Protein 4MXE (pdb70)

B-factor: mean 54.42, std 16.17, range [29.67, 119.7]

Sequence (356 aa):
LYFQSMKKERILAEYPDGRIIMVLPEDPKYALKKVDEIREMVDNDYSRTKTLLFISNDKKVVGCLIAEHIQWGYRVIEEKLPVIRSEEEKVRFERQKAWCCSTLPEPAICGISRIWVFSMMRRKKIASRMIECLRSNFIYGSYLSKEEIAFSDPTPDGKLFATQYCGTGQFLVYNFINGLYFQSMKKERILAEYPDGRIIMVLPEDPKYALKKVDEIREMVDNSRTKTLLFISNDKKVVGCLIAEHIQWGYRVIEEKLPVIRSEEEKVRFERQKAWCCSTLPEPAICGISRIWVFSMMRRKKIASRMIECLRSNFIYGSYLSKEEIAFSDPTPDGKLFATQYCGTGQFLVYNFING

Solvent-accessible surface area: 20164 Å² total; per-residue (Å²): 176,21,100,9,64,44,127,165,34,88,67,46,21,124,64,133,56,1,102,0,2,15,8,37,54,143,25,49,160,94,10,67,131,30,7,61,79,2,70,114,61,6,71,118,152,100,104,156,21,23,7,1,0,2,5,14,101,92,102,60,2,2,0,1,0,8,0,50,80,21,121,139,0,29,80,1,27,46,50,104,79,96,58,156,102,57,171,147,100,165,118,145,189,67,152,48,85,1,7,1,3,4,43,64,62,35,101,11,51,0,0,2,24,99,50,31,15,71,57,145,56,97,235,103,146,6,19,27,38,0,1,72,9,1,22,51,44,5,68,221,79,46,118,5,42,73,118,56,5,0,10,19,55,10,70,49,93,16,14,96,46,0,6,132,37,22,30,114,14,52,7,17,0,21,87,13,3,22,37,191,20,94,8,60,83,154,199,47,99,80,41,25,133,60,134,46,6,33,0,6,10,13,46,42,161,26,99,88,59,26,64,55,63,2,75,98,1,71,122,67,20,89,161,122,61,26,42,4,0,3,0,2,6,102,96,107,82,13,4,0,1,0,4,0,51,92,33,134,130,0,30,60,1,49,68,67,89,19,117,42,86,85,82,106,156,178,64,96,117,158,68,158,26,98,0,17,7,3,16,43,86,65,32,101,4,60,0,0,3,24,90,46,35,12,69,65,149,36,107,233,99,143,3,20,25,41,0,0,72,8,0,23,62,58,10,69,220,76,53,118,1,42,73,97,59,5,0,10,21,56,11,80,47,98,17,14,113,47,0,24,148,31,12,64,90,29,53,5,6,0,15,90,11,2,20,33

Foldseek 3Di:
DDFDDCPPFDFLDADPFFTKTKDFQPDDPSVVVSVVVVVVVQVVCHDPKMKIFTAGPVRHTFKIWIKDFDFWWWKKAKDWAADDDDPPDDGDRHTHIDIDTDLDIDTATMEGADIDGHPVCPPVCPSVVRVQSCQPPVDPPGRHAQANYAYEPDDVVNQVVSCVSNDNRMGTYPVDDND/DDFDDDDPFAWLDADPFFTKTKDDPPDDPVRVVRVVVVVVVLVCHQWMKIFTAGPVRDGFKIWIKHFDFWWWKKAWDWQWDWDDDPNDIDIGTHIDIDTDLDIDTATMERADIDGHPVCPPPCPRLVSVQSCQCPPDDPGGDQQQRYEYEPDDPVRLVVNCVSNPPRMHIYPVDPND

Structure (mmCIF, N/CA/C/O backbone):
data_4MXE
#
_entry.id   4MXE
#
_cell.length_a   66.333
_cell.length_b   66.333
_cell.length_c   211.201
_cell.angle_alpha   90.00
_cell.angle_beta   90.00
_cell.angle_gamma   90.00
#
_symmetry.space_group_name_H-M   'P 41 21 2'
#
loop_
_entity.id
_entity.type
_entity.pdbx_description
1 polymer 'N-acetyltransferase ESCO1'
2 non-polymer 'ACETYL COENZYME *A'
3 water water
#
loop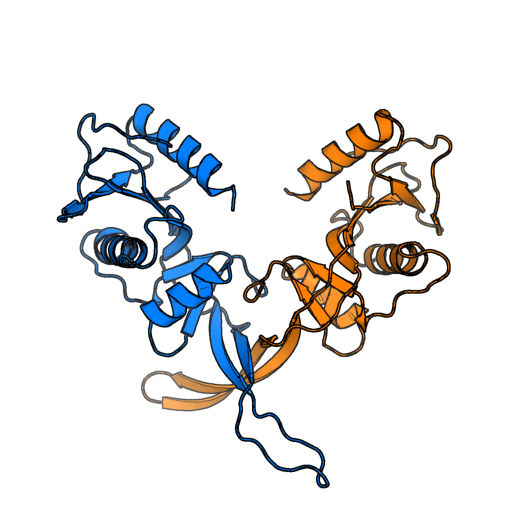_
_atom_site.group_PDB
_atom_site.id
_atom_site.type_symbol
_atom_site.label_atom_id
_atom_site.label_alt_id
_atom_site.label_comp_id
_atom_site.label_asym_id
_atom_site.label_entity_id
_atom_site.label_seq_id
_atom_site.pdbx_PDB_ins_code
_atom_site.Cartn_x
_atom_site.Cartn_y
_atom_site.Cartn_z
_atom_site.occupancy
_atom_site.B_iso_or_equiv
_atom_site.auth_seq_id
_atom_site.auth_comp_id
_atom_site.auth_asym_id
_atom_site.auth_atom_id
_atom_site.pdbx_PDB_model_num
ATOM 1 N N . LEU A 1 18 ? 27.320 46.221 16.467 1.00 92.23 648 LEU A N 1
ATOM 2 C CA . LEU A 1 18 ? 26.117 46.900 15.908 1.00 92.74 648 LEU A CA 1
ATOM 3 C C . LEU A 1 18 ? 25.360 45.962 14.951 1.00 90.76 648 LEU A C 1
ATOM 4 O O . LEU A 1 18 ? 25.129 46.298 13.784 1.00 91.35 648 LEU A O 1
ATOM 9 N N . TYR A 1 19 ? 24.971 44.793 15.479 1.00 85.31 649 TYR A N 1
ATOM 10 C CA . TYR A 1 19 ? 24.299 43.728 14.713 1.00 79.12 649 TYR A CA 1
ATOM 11 C C . TYR A 1 19 ? 22.833 43.570 15.120 1.00 75.90 649 TYR A C 1
ATOM 12 O O . TYR A 1 19 ? 22.498 43.646 16.301 1.00 74.19 649 TYR A O 1
ATOM 14 N N . PHE A 1 20 ? 21.971 43.336 14.131 1.00 76.83 650 PHE A N 1
ATOM 15 C CA . PHE A 1 20 ? 20.512 43.283 14.322 1.00 76.11 650 PHE A CA 1
ATOM 16 C C . PHE A 1 20 ? 19.981 41.900 13.943 1.00 75.45 650 PHE A C 1
ATOM 17 O O . PHE A 1 20 ? 20.713 41.105 13.374 1.00 74.87 650 PHE A O 1
ATOM 25 N N . GLN A 1 21 ? 18.711 41.627 14.249 1.00 79.38 651 GLN A N 1
ATOM 26 C CA . GLN A 1 21 ? 18.079 40.323 13.967 1.00 79.90 651 GLN A CA 1
ATOM 27 C C . GLN A 1 21 ? 16.558 40.477 13.791 1.00 84.80 651 GLN A C 1
ATOM 28 O O . GLN A 1 21 ? 15.908 41.091 14.638 1.00 85.42 651 GLN A O 1
ATOM 34 N N . SER A 1 22 ? 16.007 39.908 12.706 1.00 91.29 652 SER A N 1
ATOM 35 C CA . SER A 1 22 ? 14.565 40.004 12.374 1.00 96.06 652 SER A CA 1
ATOM 36 C C . SER A 1 22 ? 13.830 38.650 12.279 1.00 99.82 652 SER A C 1
ATOM 37 O O . SER A 1 22 ? 14.359 37.679 11.741 1.00 100.78 652 SER A O 1
ATOM 40 N N . MET A 1 23 ? 12.578 38.635 12.737 1.00 102.14 653 MET A N 1
ATOM 41 C CA . MET A 1 23 ? 11.842 37.395 13.056 1.00 103.94 653 MET A CA 1
ATOM 42 C C . MET A 1 23 ? 11.819 36.267 12.009 1.00 105.26 653 MET A C 1
ATOM 43 O O . MET A 1 23 ? 12.503 35.256 12.179 1.00 98.12 653 MET A O 1
ATOM 45 N N . LYS A 1 24 ? 11.025 36.437 10.948 1.00 110.37 654 LYS A N 1
ATOM 46 C CA . LYS A 1 24 ? 10.636 35.327 10.051 1.00 111.31 654 LYS A CA 1
ATOM 47 C C . LYS A 1 24 ? 9.904 34.222 10.844 1.00 109.69 654 LYS A C 1
ATOM 48 O O . LYS A 1 24 ? 9.977 33.059 10.493 1.00 109.19 654 LYS A O 1
ATOM 54 N N . LYS A 1 25 ? 9.162 34.619 11.881 1.00 108.49 655 LYS A N 1
ATOM 55 C CA . LYS A 1 25 ? 8.543 33.714 12.878 1.00 107.49 655 LYS A CA 1
ATOM 56 C C . LYS A 1 25 ? 9.028 34.121 14.270 1.00 99.97 655 LYS A C 1
ATOM 57 O O . LYS A 1 25 ? 8.323 34.798 15.015 1.00 94.33 655 LYS A O 1
ATOM 63 N N . GLU A 1 26 ? 10.261 33.712 14.576 1.00 93.34 656 GLU A N 1
ATOM 64 C CA . GLU A 1 26 ? 10.831 33.707 15.927 1.00 86.68 656 GLU A CA 1
ATOM 65 C C . GLU A 1 26 ? 10.179 32.660 16.837 1.00 84.52 656 GLU A C 1
ATOM 66 O O . GLU A 1 26 ? 9.195 32.017 16.467 1.00 88.04 656 GLU A O 1
ATOM 72 N N . ARG A 1 27 ? 10.790 32.455 18.000 1.00 78.03 657 ARG A N 1
ATOM 73 C CA . ARG A 1 27 ? 10.227 31.624 19.062 1.00 74.04 657 ARG A CA 1
ATOM 74 C C . ARG A 1 27 ? 10.617 32.261 20.379 1.00 67.25 657 ARG A C 1
ATOM 75 O O . ARG A 1 27 ? 11.738 32.117 20.832 1.00 65.68 657 ARG A O 1
ATOM 83 N N . ILE A 1 28 ? 9.677 32.975 20.977 1.00 64.31 658 ILE A N 1
ATOM 84 C CA . ILE A 1 28 ? 9.958 33.812 22.122 1.00 61.67 658 ILE A CA 1
ATOM 85 C C . ILE A 1 28 ? 9.933 32.885 23.351 1.00 58.13 658 ILE A C 1
ATOM 86 O O . ILE A 1 28 ? 9.028 32.072 23.487 1.00 58.98 658 ILE A O 1
ATOM 91 N N . LEU A 1 29 ? 10.938 32.974 24.220 1.00 53.69 659 LEU A N 1
ATOM 92 C CA . LEU A 1 29 ? 10.866 32.311 25.524 1.00 51.08 659 LEU A CA 1
ATOM 93 C C . LEU A 1 29 ? 10.513 33.302 26.631 1.00 49.56 659 LEU A C 1
ATOM 94 O O . LEU A 1 29 ? 10.130 32.897 27.723 1.00 49.38 659 LEU A O 1
ATOM 99 N N . ALA A 1 30 ? 10.675 34.593 26.365 1.00 48.89 660 ALA A N 1
ATOM 100 C CA . ALA A 1 30 ? 10.425 35.620 27.371 1.00 50.63 660 ALA A CA 1
ATOM 101 C C . ALA A 1 30 ? 10.337 37.021 26.745 1.00 51.78 660 ALA A C 1
ATOM 102 O O . ALA A 1 30 ? 10.973 37.294 25.710 1.00 50.19 660 ALA A O 1
ATOM 104 N N . GLU A 1 31 ? 9.545 37.882 27.398 1.00 52.05 661 GLU A N 1
ATOM 105 C CA . GLU A 1 31 ? 9.338 39.285 27.017 1.00 51.83 661 GLU A CA 1
ATOM 106 C C . GLU A 1 31 ? 9.559 40.182 28.237 1.00 49.79 661 GLU A C 1
ATOM 107 O O . GLU A 1 31 ? 9.207 39.820 29.353 1.00 48.92 661 GLU A O 1
ATOM 113 N N . TYR A 1 32 ? 10.133 41.356 28.035 1.00 50.17 662 TYR A N 1
ATOM 114 C CA . TYR A 1 32 ? 10.426 42.267 29.154 1.00 51.10 662 TYR A CA 1
ATOM 115 C C . TYR A 1 32 ? 10.271 43.726 28.698 1.00 50.84 662 TYR A C 1
ATOM 116 O O . TYR A 1 32 ? 10.118 43.979 27.496 1.00 48.84 662 TYR A O 1
ATOM 125 N N . PRO A 1 33 ? 10.311 44.687 29.656 1.00 52.46 663 PRO A N 1
ATOM 126 C CA . PRO A 1 33 ? 10.274 46.111 29.293 1.00 52.05 663 PRO A CA 1
ATOM 127 C C . PRO A 1 33 ? 11.390 46.485 28.335 1.00 52.09 663 PRO A C 1
ATOM 128 O O . PRO A 1 33 ? 11.162 47.256 27.394 1.00 53.44 663 PRO A O 1
ATOM 132 N N . ASP A 1 34 ? 12.576 45.914 28.564 1.00 51.60 664 ASP A N 1
ATOM 133 C CA . ASP A 1 34 ? 13.791 46.264 27.803 1.00 49.27 664 ASP A CA 1
ATOM 134 C C . ASP A 1 34 ? 14.113 45.347 26.596 1.00 46.98 664 ASP A C 1
ATOM 135 O O . ASP A 1 34 ? 14.988 45.683 25.776 1.00 46.24 664 ASP A O 1
ATOM 140 N N . GLY A 1 35 ? 13.419 44.217 26.469 1.00 43.75 665 GLY A N 1
ATOM 141 C CA . GLY A 1 35 ? 13.542 43.404 25.258 1.00 44.02 665 GLY A CA 1
ATOM 142 C C . GLY A 1 35 ? 12.961 42.010 25.367 1.00 43.68 665 GLY A C 1
ATOM 143 O O . GLY A 1 35 ? 12.170 41.745 26.255 1.00 42.19 665 GLY A O 1
ATOM 144 N N . ARG A 1 36 ? 13.380 41.130 24.457 1.00 46.04 666 ARG A N 1
ATOM 145 C CA . ARG A 1 36 ? 12.919 39.739 24.389 1.00 49.19 666 ARG A CA 1
ATOM 146 C C . ARG A 1 36 ? 14.103 38.794 24.402 1.00 50.17 666 ARG A C 1
ATOM 147 O O . ARG A 1 36 ? 15.196 39.161 23.985 1.00 52.21 666 ARG A O 1
ATOM 155 N N . ILE A 1 37 ? 13.871 37.567 24.854 1.00 49.85 667 ILE A N 1
ATOM 156 C CA . ILE A 1 37 ? 14.806 36.479 24.647 1.00 47.34 667 ILE A CA 1
ATOM 157 C C . ILE A 1 37 ? 14.186 35.490 23.685 1.00 46.82 667 ILE A C 1
ATOM 158 O O . ILE A 1 37 ? 13.171 34.865 23.968 1.00 44.68 667 ILE A O 1
ATOM 163 N N . ILE A 1 38 ? 14.812 35.364 22.532 1.00 50.64 668 ILE A N 1
ATOM 164 C CA . ILE A 1 38 ? 14.473 34.328 21.556 1.00 54.42 668 ILE A CA 1
ATOM 165 C C . ILE A 1 38 ? 15.535 33.237 21.620 1.00 54.81 668 ILE A C 1
ATOM 166 O O . ILE A 1 38 ? 16.682 33.503 22.029 1.00 54.72 668 ILE A O 1
ATOM 171 N N . MET A 1 39 ? 15.129 32.019 21.246 1.00 52.79 669 MET A N 1
ATOM 172 C CA . MET A 1 39 ? 16.024 30.888 21.070 1.00 51.40 669 MET A CA 1
ATOM 173 C C . MET A 1 39 ? 16.153 30.577 19.600 1.00 52.98 669 MET A C 1
ATOM 174 O O . MET A 1 39 ? 15.250 30.863 18.835 1.00 53.97 669 MET A O 1
ATOM 179 N N . VAL A 1 40 ? 17.287 29.994 19.212 1.00 53.87 670 VAL A N 1
ATOM 180 C CA . VAL A 1 40 ? 17.506 29.487 17.856 1.00 54.60 670 VAL A CA 1
ATOM 181 C C . VAL A 1 40 ? 18.092 28.076 17.925 1.00 55.14 670 VAL A C 1
ATOM 182 O O . VAL A 1 40 ? 18.953 27.793 18.759 1.00 57.83 670 VAL A O 1
ATOM 186 N N . LEU A 1 41 ? 17.626 27.199 17.049 1.00 56.25 671 LEU A N 1
ATOM 187 C CA . LEU A 1 41 ? 18.031 25.802 17.058 1.00 59.16 671 LEU A CA 1
ATOM 188 C C . LEU A 1 41 ? 18.638 25.482 15.715 1.00 61.99 671 LEU A C 1
ATOM 189 O O . LEU A 1 41 ? 18.476 26.260 14.782 1.00 60.45 671 LEU A O 1
ATOM 194 N N . PRO A 1 42 ? 19.339 24.336 15.601 1.00 66.42 672 PRO A N 1
ATOM 195 C CA . PRO A 1 42 ? 20.008 24.014 14.329 1.00 67.87 672 PRO A CA 1
ATOM 196 C C . PRO A 1 42 ? 19.038 23.835 13.162 1.00 70.38 672 PRO A C 1
ATOM 197 O O . PRO A 1 42 ? 19.367 24.184 12.033 1.00 71.73 672 PRO A O 1
ATOM 201 N N . GLU A 1 43 ? 17.839 23.336 13.461 1.00 72.76 673 GLU A N 1
ATOM 202 C CA . GLU A 1 43 ? 16.818 23.016 12.457 1.00 73.83 673 GLU A CA 1
ATOM 203 C C . GLU A 1 43 ? 16.158 24.267 11.859 1.00 72.94 673 GLU A C 1
ATOM 204 O O . GLU A 1 43 ? 15.398 24.174 10.902 1.00 76.26 673 GLU A O 1
ATOM 210 N N . ASP A 1 44 ? 16.450 25.433 12.426 1.00 71.97 674 ASP A N 1
ATOM 211 C CA . ASP A 1 44 ? 15.879 26.698 11.974 1.00 72.91 674 ASP A CA 1
ATOM 212 C C . ASP A 1 44 ? 16.387 27.121 10.582 1.00 76.57 674 ASP A C 1
ATOM 213 O O . ASP A 1 44 ? 17.383 26.576 10.091 1.00 76.10 674 ASP A O 1
ATOM 218 N N . PRO A 1 45 ? 15.681 28.077 9.929 1.00 79.28 675 PRO A N 1
ATOM 219 C CA . PRO A 1 45 ? 16.079 28.533 8.587 1.00 80.76 675 PRO A CA 1
ATOM 220 C C . PRO A 1 45 ? 17.542 28.979 8.494 1.00 82.32 675 PRO A C 1
ATOM 221 O O . PRO A 1 45 ? 18.160 29.321 9.508 1.00 83.32 675 PRO A O 1
ATOM 225 N N . LYS A 1 46 ? 18.084 28.978 7.280 1.00 84.70 676 LYS A N 1
ATOM 226 C CA . LYS A 1 46 ? 19.470 29.382 7.069 1.00 86.47 676 LYS A CA 1
ATOM 227 C C . LYS A 1 46 ? 19.701 30.812 7.531 1.00 85.23 676 LYS A C 1
ATOM 228 O O . LYS A 1 46 ? 20.794 31.150 7.994 1.00 83.70 676 LYS A O 1
ATOM 234 N N . TYR A 1 47 ? 18.674 31.648 7.398 1.00 84.82 677 TYR A N 1
ATOM 235 C CA . TYR A 1 47 ? 18.764 33.038 7.824 1.00 85.64 677 TYR A CA 1
ATOM 236 C C . TYR A 1 47 ? 19.160 33.139 9.307 1.00 83.02 677 TYR A C 1
ATOM 237 O O . TYR A 1 47 ? 19.997 33.968 9.680 1.00 83.41 677 TYR A O 1
ATOM 246 N N . ALA A 1 48 ? 18.563 32.295 10.145 1.00 79.23 678 ALA A N 1
ATOM 247 C CA . ALA A 1 48 ? 18.898 32.269 11.571 1.00 75.78 678 ALA A CA 1
ATOM 248 C C . ALA A 1 48 ? 20.318 31.735 11.809 1.00 73.26 678 ALA A C 1
ATOM 249 O O . ALA A 1 48 ? 21.066 32.278 12.631 1.00 67.89 678 ALA A O 1
ATOM 251 N N . LEU A 1 49 ? 20.697 30.689 11.077 1.00 70.77 679 LEU A N 1
ATOM 252 C CA . LEU A 1 49 ? 21.988 30.046 11.306 1.00 70.13 679 LEU A CA 1
ATOM 253 C C . LEU A 1 49 ? 23.157 30.968 10.964 1.00 71.00 679 LEU A C 1
ATOM 254 O O . LEU A 1 49 ? 24.187 30.950 11.642 1.00 71.76 679 LEU A O 1
ATOM 259 N N . LYS A 1 50 ? 22.984 31.792 9.937 1.00 73.00 680 LYS A N 1
ATOM 260 C CA . LYS A 1 50 ? 24.022 32.739 9.540 1.00 74.62 680 LYS A CA 1
ATOM 261 C C . LYS A 1 50 ? 24.186 33.853 10.568 1.00 73.53 680 LYS A C 1
ATOM 262 O O . LYS A 1 50 ? 25.301 34.339 10.796 1.00 74.25 680 LYS A O 1
ATOM 268 N N . LYS A 1 51 ? 23.080 34.250 11.194 1.00 70.47 681 LYS A N 1
ATOM 269 C CA . LYS A 1 51 ? 23.112 35.337 12.174 1.00 68.54 681 LYS A CA 1
ATOM 270 C C . LYS A 1 51 ? 23.782 34.883 13.462 1.00 62.81 681 LYS A C 1
ATOM 271 O O . LYS A 1 51 ? 24.595 35.605 14.026 1.00 60.47 681 LYS A O 1
ATOM 277 N N . VAL A 1 52 ? 23.453 33.683 13.922 1.00 60.93 682 VAL A N 1
ATOM 278 C CA . VAL A 1 52 ? 24.154 33.122 15.070 1.00 61.44 682 VAL A CA 1
ATOM 279 C C . VAL A 1 52 ? 25.644 33.096 14.752 1.00 62.08 682 VAL A C 1
ATOM 280 O O . VAL A 1 52 ? 26.457 33.513 15.566 1.00 59.17 682 VAL A O 1
ATOM 284 N N . ASP A 1 53 ? 25.991 32.636 13.556 1.00 66.66 683 ASP A N 1
ATOM 285 C CA . ASP A 1 53 ? 27.383 32.665 13.104 1.00 70.26 683 ASP A CA 1
ATOM 286 C C . ASP A 1 53 ? 28.042 34.018 13.307 1.00 69.62 683 ASP A C 1
ATOM 287 O O . ASP A 1 53 ? 29.058 34.108 13.997 1.00 74.18 683 ASP A O 1
ATOM 292 N N . GLU A 1 54 ? 27.474 35.066 12.715 1.00 70.01 684 GLU A N 1
ATOM 293 C CA . GLU A 1 54 ? 28.093 36.396 12.779 1.00 70.56 684 GLU A CA 1
ATOM 294 C C . GLU A 1 54 ? 28.174 36.853 14.217 1.00 68.89 684 GLU A C 1
ATOM 295 O O . GLU A 1 54 ? 29.179 37.419 14.643 1.00 70.58 684 GLU A O 1
ATOM 301 N N . ILE A 1 55 ? 27.099 36.603 14.958 1.00 66.19 685 ILE A N 1
ATOM 302 C CA . ILE A 1 55 ? 27.053 36.939 16.374 1.00 64.70 685 ILE A CA 1
ATOM 303 C C . ILE A 1 55 ? 28.142 36.166 17.102 1.00 62.04 685 ILE A C 1
ATOM 304 O O . ILE A 1 55 ? 28.834 36.716 17.953 1.00 59.47 685 ILE A O 1
ATOM 309 N N . ARG A 1 56 ? 28.297 34.894 16.753 1.00 66.16 686 ARG A N 1
ATOM 310 C CA . ARG A 1 56 ? 29.367 34.077 17.315 1.00 69.85 686 ARG A CA 1
ATOM 311 C C . ARG A 1 56 ? 30.710 34.758 17.062 1.00 70.52 686 ARG A C 1
ATOM 312 O O . ARG A 1 56 ? 31.464 35.025 18.016 1.00 68.06 686 ARG A O 1
ATOM 320 N N . GLU A 1 57 ? 30.976 35.061 15.786 1.00 68.82 687 GLU A N 1
ATOM 321 C CA . GLU A 1 57 ? 32.227 35.708 15.366 1.00 69.93 687 GLU A CA 1
ATOM 322 C C . GLU A 1 57 ? 32.443 37.007 16.124 1.00 66.84 687 GLU A C 1
ATOM 323 O O . GLU A 1 57 ? 33.531 37.291 16.632 1.00 68.54 687 GLU A O 1
ATOM 329 N N . MET A 1 58 ? 31.383 37.790 16.188 1.00 65.21 688 MET A N 1
ATOM 330 C CA . MET A 1 58 ? 31.397 39.069 16.864 1.00 65.85 688 MET A CA 1
ATOM 331 C C . MET A 1 58 ? 31.729 38.888 18.348 1.00 63.85 688 MET A C 1
ATOM 332 O O . MET A 1 58 ? 32.535 39.629 18.916 1.00 64.10 688 MET A O 1
ATOM 337 N N . VAL A 1 59 ? 31.134 37.877 18.965 1.00 64.54 689 VAL A N 1
ATOM 338 C CA . VAL A 1 59 ? 31.362 37.608 20.383 1.00 64.72 689 VAL A CA 1
ATOM 339 C C . VAL A 1 59 ? 32.774 37.071 20.624 1.00 64.45 689 VAL A C 1
ATOM 340 O O . VAL A 1 59 ? 33.445 37.484 21.583 1.00 64.54 689 VAL A O 1
ATOM 344 N N . ASP A 1 60 ? 33.232 36.173 19.752 1.00 65.56 690 ASP A N 1
ATOM 345 C CA . ASP A 1 60 ? 34.629 35.678 19.809 1.00 67.27 690 ASP A CA 1
ATOM 346 C C . ASP A 1 60 ? 35.682 36.801 19.938 1.00 69.88 690 ASP A C 1
ATOM 347 O O . ASP A 1 60 ? 36.806 36.530 20.334 1.00 69.78 690 ASP A O 1
ATOM 352 N N . ASN A 1 61 ? 35.319 38.044 19.612 1.00 74.63 691 ASN A N 1
ATOM 353 C CA . ASN A 1 61 ? 36.127 39.211 19.994 1.00 76.06 691 ASN A CA 1
ATOM 354 C C . ASN A 1 61 ? 35.809 39.668 21.421 1.00 79.81 691 ASN A C 1
ATOM 355 O O . ASN A 1 61 ? 34.809 40.345 21.671 1.00 75.95 691 ASN A O 1
ATOM 360 N N . ASP A 1 62 ? 36.667 39.269 22.353 1.00 85.69 692 ASP A N 1
ATOM 361 C CA . ASP A 1 62 ? 36.595 39.723 23.740 1.00 86.50 692 ASP A CA 1
ATOM 362 C C . ASP A 1 62 ? 37.963 39.578 24.409 1.00 91.25 692 ASP A C 1
ATOM 363 O O . ASP A 1 62 ? 38.909 39.064 23.799 1.00 89.29 692 ASP A O 1
ATOM 368 N N . TYR A 1 73 ? 27.762 24.039 17.032 1.00 81.65 703 TYR A N 1
ATOM 369 C CA . TYR A 1 73 ? 27.180 23.260 15.951 1.00 82.68 703 TYR A CA 1
ATOM 370 C C . TYR A 1 73 ? 26.195 22.209 16.490 1.00 85.79 703 TYR A C 1
ATOM 371 O O . TYR A 1 73 ? 25.041 22.541 16.791 1.00 76.02 703 TYR A O 1
ATOM 373 N N . SER A 1 74 ? 26.662 20.962 16.639 1.00 91.55 704 SER A N 1
ATOM 374 C CA . SER A 1 74 ? 25.778 19.795 16.868 1.00 92.85 704 SER A CA 1
ATOM 375 C C . SER A 1 74 ? 25.002 19.890 18.180 1.00 85.72 704 SER A C 1
ATOM 376 O O . SER A 1 74 ? 25.582 20.136 19.238 1.00 82.98 704 SER A O 1
ATOM 379 N N . ARG A 1 75 ? 23.691 19.685 18.100 1.00 79.76 705 ARG A N 1
ATOM 380 C CA . ARG A 1 75 ? 22.819 19.811 19.260 1.00 76.94 705 ARG A CA 1
ATOM 381 C C . ARG A 1 75 ? 23.320 20.893 20.222 1.00 68.60 705 ARG A C 1
ATOM 382 O O . ARG A 1 75 ? 23.542 20.634 21.397 1.00 69.64 705 ARG A O 1
ATOM 390 N N . THR A 1 76 ? 23.536 22.097 19.696 1.00 61.85 706 THR A N 1
ATOM 391 C CA . THR A 1 76 ? 23.663 23.284 20.525 1.00 56.21 706 THR A CA 1
ATOM 392 C C . THR A 1 76 ? 22.351 24.040 20.473 1.00 54.62 706 THR A C 1
ATOM 393 O O . THR A 1 76 ? 21.592 23.937 19.516 1.00 55.81 706 THR A O 1
ATOM 397 N N . LYS A 1 77 ? 22.090 24.815 21.509 1.00 52.21 707 LYS A N 1
ATOM 398 C CA . LYS A 1 77 ? 21.011 25.769 21.462 1.00 51.78 707 LYS A CA 1
ATOM 399 C C . LYS A 1 77 ? 21.581 27.121 21.748 1.00 48.05 707 LYS A C 1
ATOM 400 O O . LYS A 1 77 ? 22.474 27.252 22.563 1.00 47.90 707 LYS A O 1
ATOM 406 N N . THR A 1 78 ? 21.054 28.127 21.073 1.00 47.75 708 THR A N 1
ATOM 407 C CA . THR A 1 78 ? 21.566 29.480 21.187 1.00 45.27 708 THR A CA 1
ATOM 408 C C . THR A 1 78 ? 20.472 30.401 21.680 1.00 43.97 708 THR A C 1
ATOM 409 O O . THR A 1 78 ? 19.400 30.438 21.099 1.00 46.82 708 THR A O 1
ATOM 413 N N . LEU A 1 79 ? 20.738 31.141 22.749 1.00 43.50 709 LEU A N 1
ATOM 414 C CA . LEU A 1 79 ? 19.790 32.123 23.254 1.00 44.51 709 LEU A CA 1
ATOM 415 C C . LEU A 1 79 ? 20.256 33.524 22.897 1.00 45.00 709 LEU A C 1
ATOM 416 O O . LEU A 1 79 ? 21.452 33.791 22.848 1.00 45.42 709 LEU A O 1
ATOM 421 N N . LEU A 1 80 ? 19.299 34.404 22.616 1.00 44.80 710 LEU A N 1
ATOM 422 C CA . LEU A 1 80 ? 19.600 35.757 22.178 1.00 44.10 710 LEU A CA 1
ATOM 423 C C . LEU A 1 80 ? 18.661 36.749 22.869 1.00 42.90 710 LEU A C 1
ATOM 424 O O . LEU A 1 80 ? 17.464 36.564 22.845 1.00 41.94 710 LEU A O 1
ATOM 429 N N . PHE A 1 81 ? 19.226 37.779 23.495 1.00 41.83 711 PHE A N 1
ATOM 430 C CA . PHE A 1 81 ? 18.450 38.866 24.044 1.00 42.59 711 PHE A CA 1
ATOM 431 C C . PHE A 1 81 ? 18.438 40.009 23.039 1.00 43.77 711 PHE A C 1
ATOM 432 O O . PHE A 1 81 ? 19.491 40.555 22.691 1.00 42.19 711 PHE A O 1
ATOM 440 N N . ILE A 1 82 ? 17.232 40.362 22.589 1.00 45.56 712 ILE A N 1
ATOM 441 C CA . ILE A 1 82 ? 17.028 41.340 21.528 1.00 45.89 712 ILE A CA 1
ATOM 442 C C . ILE A 1 82 ? 16.369 42.567 22.133 1.00 47.13 712 ILE A C 1
ATOM 443 O O . ILE A 1 82 ? 15.248 42.492 22.655 1.00 49.12 712 ILE A O 1
ATOM 448 N N . SER A 1 83 ? 17.057 43.696 22.076 1.00 46.18 713 SER A N 1
ATOM 449 C CA . SER A 1 83 ? 16.476 44.928 22.555 1.00 47.00 713 SER A CA 1
ATOM 450 C C . SER A 1 83 ? 15.244 45.305 21.683 1.00 47.99 713 SER A C 1
ATOM 451 O O . SER A 1 83 ? 15.006 44.734 20.609 1.00 46.09 713 SER A O 1
ATOM 454 N N . ASN A 1 84 ? 14.471 46.273 22.156 1.00 48.57 714 ASN A N 1
ATOM 455 C CA . ASN A 1 84 ? 13.257 46.689 21.473 1.00 49.99 714 ASN A CA 1
ATOM 456 C C . ASN A 1 84 ? 13.623 47.299 20.128 1.00 53.60 714 ASN A C 1
ATOM 457 O O . ASN A 1 84 ? 12.912 47.147 19.140 1.00 53.72 714 ASN A O 1
ATOM 462 N N . ASP A 1 85 ? 14.780 47.954 20.124 1.00 59.01 715 ASP A N 1
ATOM 463 C CA . ASP A 1 85 ? 15.547 48.355 18.927 1.00 61.60 715 ASP A CA 1
ATOM 464 C C . ASP A 1 85 ? 15.774 47.261 17.843 1.00 61.00 715 ASP A C 1
ATOM 465 O O . ASP A 1 85 ? 16.096 47.581 16.701 1.00 58.73 715 ASP A O 1
ATOM 470 N N . LYS A 1 86 ? 15.641 45.987 18.215 1.00 61.35 716 LYS A N 1
ATOM 471 C CA . LYS A 1 86 ? 16.049 44.830 17.380 1.00 62.11 716 LYS A CA 1
ATOM 472 C C . LYS A 1 86 ? 17.541 44.491 17.426 1.00 59.96 716 LYS A C 1
ATOM 473 O O . LYS A 1 86 ? 17.977 43.596 16.716 1.00 60.90 716 LYS A O 1
ATOM 479 N N . LYS A 1 87 ? 18.321 45.197 18.234 1.00 57.73 717 LYS A N 1
ATOM 480 C CA . LYS A 1 87 ? 19.754 44.974 18.277 1.00 56.43 717 LYS A CA 1
ATOM 481 C C . LYS A 1 87 ? 20.020 43.748 19.157 1.00 53.96 717 LYS A C 1
ATOM 482 O O . LYS A 1 87 ? 19.399 43.597 20.212 1.00 53.05 717 LYS A O 1
ATOM 488 N N . VAL A 1 88 ? 20.905 42.861 18.700 1.00 51.65 718 VAL A N 1
ATOM 489 C CA . VAL A 1 88 ? 21.322 41.696 19.484 1.00 49.56 718 VAL A CA 1
ATOM 490 C C . VAL A 1 88 ? 22.243 42.162 20.579 1.00 47.32 718 VAL A C 1
ATOM 491 O O . VAL A 1 88 ? 23.285 42.721 20.322 1.00 50.63 718 VAL A O 1
ATOM 495 N N . VAL A 1 89 ? 21.854 41.914 21.809 1.00 46.30 719 VAL A N 1
ATOM 496 C CA . VAL A 1 89 ? 22.510 42.510 22.945 1.00 45.21 719 VAL A CA 1
ATOM 497 C C . VAL A 1 89 ? 22.901 41.438 23.971 1.00 42.86 719 VAL A C 1
ATOM 498 O O . VAL A 1 89 ? 23.585 41.718 24.953 1.00 43.38 719 VAL A O 1
ATOM 502 N N . GLY A 1 90 ? 22.504 40.199 23.702 1.00 40.81 720 GLY A N 1
ATOM 503 C CA . GLY A 1 90 ? 22.833 39.054 24.541 1.00 40.15 720 GLY A CA 1
ATOM 504 C C . GLY A 1 90 ? 22.954 37.808 23.686 1.00 39.49 720 GLY A C 1
ATOM 505 O O . GLY A 1 90 ? 22.284 37.685 22.667 1.00 39.16 720 GLY A O 1
ATOM 506 N N . CYS A 1 91 ? 23.843 36.907 24.083 1.00 39.01 721 CYS A N 1
ATOM 507 C CA . CYS A 1 91 ? 24.012 35.622 23.402 1.00 39.79 721 CYS A CA 1
ATOM 508 C C . CYS A 1 91 ? 24.538 34.568 24.400 1.00 40.55 721 CYS A C 1
ATOM 509 O O . CYS A 1 91 ? 25.432 34.854 25.203 1.00 42.06 721 CYS A O 1
ATOM 512 N N . LEU A 1 92 ? 23.940 33.384 24.366 1.00 39.89 722 LEU A N 1
ATOM 513 C CA . LEU A 1 92 ? 24.330 32.269 25.212 1.00 40.51 722 LEU A CA 1
ATOM 514 C C . LEU A 1 92 ? 24.265 31.010 24.371 1.00 41.33 722 LEU A C 1
ATOM 515 O O . LEU A 1 92 ? 23.201 30.643 23.918 1.00 44.33 722 LEU A O 1
ATOM 520 N N . ILE A 1 93 ? 25.382 30.330 24.168 1.00 41.96 723 ILE A N 1
ATOM 521 C CA . ILE A 1 93 ? 25.357 29.095 23.394 1.00 43.00 723 ILE A CA 1
ATOM 522 C C . ILE A 1 93 ? 25.585 27.917 24.329 1.00 42.41 723 ILE A C 1
ATOM 523 O O . ILE A 1 93 ? 26.514 27.944 25.139 1.00 42.49 723 ILE A O 1
ATOM 528 N N . ALA A 1 94 ? 24.735 26.898 24.218 1.00 41.89 724 ALA A N 1
ATOM 529 C CA . ALA A 1 94 ? 24.706 25.788 25.180 1.00 41.98 724 ALA A CA 1
ATOM 530 C C . ALA A 1 94 ? 24.804 24.417 24.510 1.00 43.65 724 ALA A C 1
ATOM 531 O O . ALA A 1 94 ? 24.275 24.197 23.424 1.00 44.46 724 ALA A O 1
ATOM 533 N N . GLU A 1 95 ? 25.481 23.491 25.174 1.00 43.82 725 GLU A N 1
ATOM 534 C CA . GLU A 1 95 ? 25.752 22.189 24.596 1.00 44.51 725 GLU A CA 1
ATOM 535 C C . GLU A 1 95 ? 25.550 21.095 25.629 1.00 44.38 725 GLU A C 1
ATOM 536 O O . GLU A 1 95 ? 25.392 21.361 26.813 1.00 44.05 725 GLU A O 1
ATOM 542 N N . HIS A 1 96 ? 25.556 19.858 25.159 1.00 45.04 726 HIS A N 1
ATOM 543 C CA . HIS A 1 96 ? 25.401 18.732 26.034 1.00 45.12 726 HIS A CA 1
ATOM 544 C C . HIS A 1 96 ? 26.737 18.425 26.624 1.00 44.38 726 HIS A C 1
ATOM 545 O O . HIS A 1 96 ? 27.753 18.467 25.931 1.00 44.65 726 HIS A O 1
ATOM 552 N N . ILE A 1 97 ? 26.735 18.143 27.921 1.00 43.51 727 ILE A N 1
ATOM 553 C CA . ILE A 1 97 ? 27.913 17.641 28.605 1.00 41.65 727 ILE A CA 1
ATOM 554 C C . ILE A 1 97 ? 27.486 16.601 29.640 1.00 41.81 727 ILE A C 1
ATOM 555 O O . ILE A 1 97 ? 26.322 16.519 30.000 1.00 39.57 727 ILE A O 1
ATOM 560 N N . GLN A 1 98 ? 28.457 15.828 30.112 1.00 43.19 728 GLN A N 1
ATOM 561 C CA . GLN A 1 98 ? 28.263 14.872 31.187 1.00 43.95 728 GLN A CA 1
ATOM 562 C C . GLN A 1 98 ? 28.981 15.266 32.486 1.00 42.93 728 GLN A C 1
ATOM 563 O O . GLN A 1 98 ? 28.564 14.844 33.557 1.00 43.75 728 GLN A O 1
ATOM 569 N N . TRP A 1 99 ? 30.065 16.039 32.397 1.00 41.32 729 TRP A N 1
ATOM 570 C CA . TRP A 1 99 ? 30.929 16.301 33.564 1.00 40.58 729 TRP A CA 1
ATOM 571 C C . TRP A 1 99 ? 31.337 17.752 33.667 1.00 39.20 729 TRP A C 1
ATOM 572 O O . TRP A 1 99 ? 31.523 18.434 32.663 1.00 39.09 729 TRP A O 1
ATOM 583 N N . GLY A 1 100 ? 31.515 18.214 34.893 1.00 38.91 730 GLY A N 1
ATOM 584 C CA . GLY A 1 100 ? 32.103 19.533 35.124 1.00 38.18 730 GLY A CA 1
ATOM 585 C C . GLY A 1 100 ? 32.971 19.469 36.3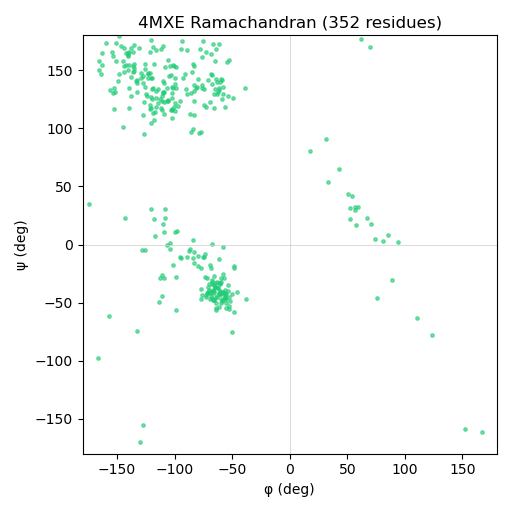51 1.00 36.80 730 GLY A C 1
ATOM 586 O O . GLY A 1 100 ? 32.913 18.489 37.088 1.00 36.93 730 GLY A O 1
ATOM 587 N N . TYR A 1 101 ? 33.757 20.515 36.573 1.00 35.13 731 TYR A N 1
ATOM 588 C CA . TYR A 1 101 ? 34.641 20.593 37.728 1.00 34.62 731 TYR A CA 1
ATOM 589 C C . TYR A 1 101 ? 34.268 21.805 38.592 1.00 34.90 731 TYR A C 1
ATOM 590 O O . TYR A 1 101 ? 34.051 22.913 38.092 1.00 33.42 731 TYR A O 1
ATOM 599 N N . ARG A 1 102 ? 34.190 21.595 39.890 1.00 34.67 732 ARG A N 1
ATOM 600 C CA . ARG A 1 102 ? 33.754 22.659 40.754 1.00 37.11 732 ARG A CA 1
ATOM 601 C C . ARG A 1 102 ? 34.839 23.719 40.950 1.00 37.46 732 ARG A C 1
ATOM 602 O O . ARG A 1 102 ? 35.989 23.387 41.205 1.00 37.56 732 ARG A O 1
ATOM 610 N N . VAL A 1 103 ? 34.465 24.991 40.842 1.00 36.72 733 VAL A N 1
ATOM 611 C CA . VAL A 1 103 ? 35.357 26.069 41.220 1.00 36.61 733 VAL A CA 1
ATOM 612 C C . VAL A 1 103 ? 34.840 26.625 42.526 1.00 37.17 733 VAL A C 1
ATOM 613 O O . VAL A 1 103 ? 33.643 26.842 42.677 1.00 37.52 733 VAL A O 1
ATOM 617 N N . ILE A 1 104 ? 35.758 26.847 43.459 1.00 37.97 734 ILE A N 1
ATOM 618 C CA . ILE A 1 104 ? 35.423 27.169 44.833 1.00 40.79 734 ILE A CA 1
ATOM 619 C C . ILE A 1 104 ? 36.135 28.458 45.270 1.00 41.15 734 ILE A C 1
ATOM 620 O O . ILE A 1 104 ? 37.356 28.550 45.220 1.00 40.75 734 ILE A O 1
ATOM 625 N N . GLU A 1 105 ? 35.364 29.447 45.702 1.00 43.45 735 GLU A N 1
ATOM 626 C CA . GLU A 1 105 ? 35.927 30.653 46.308 1.00 44.91 735 GLU A CA 1
ATOM 627 C C . GLU A 1 105 ? 36.530 30.348 47.670 1.00 44.02 735 GLU A C 1
ATOM 628 O O . GLU A 1 105 ? 35.861 29.828 48.558 1.00 42.99 735 GLU A O 1
ATOM 634 N N . GLU A 1 106 ? 37.807 30.660 47.828 1.00 46.39 736 GLU A N 1
ATOM 635 C CA . GLU A 1 106 ? 38.468 30.542 49.122 1.00 48.91 736 GLU A CA 1
ATOM 636 C C . GLU A 1 106 ? 38.983 31.909 49.465 1.00 46.70 736 GLU A C 1
ATOM 637 O O . GLU A 1 106 ? 39.354 32.672 48.583 1.00 52.91 736 GLU A O 1
ATOM 643 N N . LYS A 1 107 ? 39.004 32.231 50.740 1.00 46.04 737 LYS A N 1
ATOM 644 C CA . LYS A 1 107 ? 39.653 33.454 51.187 1.00 45.94 737 LYS A CA 1
ATOM 645 C C . LYS A 1 107 ? 40.784 33.084 52.144 1.00 43.86 737 LYS A C 1
ATOM 646 O O . LYS A 1 107 ? 40.557 32.597 53.253 1.00 42.35 737 LYS A O 1
ATOM 652 N N . LEU A 1 108 ? 42.002 33.343 51.691 1.00 42.82 738 LEU A N 1
ATOM 653 C CA . LEU A 1 108 ? 43.209 32.908 52.365 1.00 42.25 738 LEU A CA 1
ATOM 654 C C . LEU A 1 108 ? 43.638 33.901 53.435 1.00 41.35 738 LEU A C 1
ATOM 655 O O . LEU A 1 108 ? 43.722 35.091 53.153 1.00 42.50 738 LEU A O 1
ATOM 660 N N . PRO A 1 109 ? 43.925 33.409 54.661 1.00 39.48 739 PRO A N 1
ATOM 661 C CA . PRO A 1 109 ? 44.557 34.212 55.709 1.00 38.17 739 PRO A CA 1
ATOM 662 C C . PRO A 1 109 ? 45.943 34.705 55.323 1.00 37.41 739 PRO A C 1
ATOM 663 O O . PRO A 1 109 ? 46.731 33.947 54.790 1.00 37.48 739 PRO A O 1
ATOM 667 N N . VAL A 1 110 ? 46.223 35.976 55.584 1.00 39.49 740 VAL A N 1
ATOM 668 C CA . VAL A 1 110 ? 47.558 36.529 55.425 1.00 40.44 740 VAL A CA 1
ATOM 669 C C . VAL A 1 110 ? 48.196 36.655 56.789 1.00 42.51 740 VAL A C 1
ATOM 670 O O . VAL A 1 110 ? 47.810 37.504 57.589 1.00 46.38 740 VAL A O 1
ATOM 674 N N . ILE A 1 111 ? 49.176 35.806 57.050 1.00 42.97 741 ILE A N 1
ATOM 675 C CA . ILE A 1 111 ? 49.866 35.774 58.322 1.00 43.61 741 ILE A CA 1
ATOM 676 C C . ILE A 1 111 ? 51.172 36.524 58.121 1.00 45.01 741 ILE A C 1
ATOM 677 O O . ILE A 1 111 ? 51.783 36.457 57.063 1.00 46.57 741 ILE A O 1
ATOM 682 N N . ARG A 1 112 ? 51.603 37.259 59.130 1.00 46.90 742 ARG A N 1
ATOM 683 C CA . ARG A 1 112 ? 52.829 38.037 59.007 1.00 47.39 742 ARG A CA 1
ATOM 684 C C . ARG A 1 112 ? 53.831 37.613 60.051 1.00 48.50 742 ARG A C 1
ATOM 685 O O . ARG A 1 112 ? 53.549 36.761 60.891 1.00 46.29 742 ARG A O 1
ATOM 693 N N . SER A 1 113 ? 55.014 38.204 59.974 1.00 51.91 743 SER A N 1
ATOM 694 C CA . SER A 1 113 ? 56.087 37.860 60.876 1.00 55.20 743 SER A CA 1
ATOM 695 C C . SER A 1 113 ? 55.672 38.270 62.273 1.00 55.30 743 SER A C 1
ATOM 696 O O . SER A 1 113 ? 54.805 39.127 62.439 1.00 55.78 743 SER A O 1
ATOM 699 N N . GLU A 1 114 ? 56.291 37.654 63.270 1.00 55.09 744 GLU A N 1
ATOM 700 C CA . GLU A 1 114 ? 55.894 37.858 64.651 1.00 57.41 744 GLU A CA 1
ATOM 701 C C . GLU A 1 114 ? 56.207 39.283 65.144 1.00 60.34 744 GLU A C 1
ATOM 702 O O . GLU A 1 114 ? 55.620 39.750 66.122 1.00 60.48 744 GLU A O 1
ATOM 708 N N . GLU A 1 115 ? 57.119 39.972 64.463 1.00 62.86 745 GLU A N 1
ATOM 709 C CA . GLU A 1 115 ? 57.448 41.358 64.808 1.00 65.79 745 GLU A CA 1
ATOM 710 C C . GLU A 1 115 ? 56.472 42.333 64.165 1.00 62.35 745 GLU A C 1
ATOM 711 O O . GLU A 1 115 ? 56.492 43.517 64.491 1.00 62.40 745 GLU A O 1
ATOM 717 N N . GLU A 1 116 ? 55.645 41.859 63.235 1.00 58.44 746 GLU A N 1
ATOM 718 C CA . GLU A 1 116 ? 54.666 42.731 62.588 1.00 57.26 746 GLU A CA 1
ATOM 719 C C . GLU A 1 116 ? 53.315 42.655 63.295 1.00 54.58 746 GLU A C 1
ATOM 720 O O . GLU A 1 116 ? 53.106 41.815 64.162 1.00 57.49 746 GLU A O 1
ATOM 726 N N . LYS A 1 117 ? 52.420 43.573 62.959 1.00 52.44 747 LYS A N 1
ATOM 727 C CA . LYS A 1 117 ? 51.064 43.557 63.497 1.00 50.93 747 LYS A CA 1
ATOM 728 C C . LYS A 1 117 ? 50.206 42.617 62.663 1.00 48.78 747 LYS A C 1
ATOM 729 O O . LYS A 1 117 ? 50.503 42.358 61.496 1.00 48.67 747 LYS A O 1
ATOM 735 N N . VAL A 1 118 ? 49.146 42.106 63.278 1.00 47.61 748 VAL A N 1
ATOM 736 C CA . VAL A 1 118 ? 48.250 41.143 62.646 1.00 45.00 748 VAL A CA 1
ATOM 737 C C . VAL A 1 118 ? 47.131 41.881 61.929 1.00 46.40 748 VAL A C 1
ATOM 738 O O . VAL A 1 118 ? 46.545 42.799 62.481 1.00 49.97 748 VAL A O 1
ATOM 742 N N . ARG A 1 119 ? 46.840 41.487 60.694 1.00 48.61 749 ARG A N 1
ATOM 743 C CA . ARG A 1 119 ? 45.674 41.995 59.982 1.00 50.40 749 ARG A CA 1
ATOM 744 C C . ARG A 1 119 ? 44.780 40.836 59.551 1.00 48.90 749 ARG A C 1
ATOM 745 O O . ARG A 1 119 ? 45.253 39.731 59.268 1.00 47.56 749 ARG A O 1
ATOM 753 N N . PHE A 1 120 ? 43.478 41.086 59.521 1.00 48.63 750 PHE A N 1
ATOM 754 C CA . PHE A 1 120 ? 42.526 40.052 59.174 1.00 47.56 750 PHE A CA 1
ATOM 755 C C . PHE A 1 120 ? 42.066 40.155 57.726 1.00 49.34 750 PHE A C 1
ATOM 756 O O . PHE A 1 120 ? 41.130 39.461 57.323 1.00 53.43 750 PHE A O 1
ATOM 764 N N . GLU A 1 121 ? 42.717 40.994 56.931 1.00 50.55 751 GLU A N 1
ATOM 765 C CA . GLU A 1 121 ? 42.458 40.988 55.493 1.00 52.63 751 GLU A CA 1
ATOM 766 C C . GLU A 1 121 ? 42.759 39.596 54.958 1.00 51.77 751 GLU A C 1
ATOM 767 O O . GLU A 1 121 ? 43.838 39.077 55.205 1.00 55.83 751 GLU A O 1
ATOM 769 N N . ARG A 1 122 ? 41.796 38.975 54.280 1.00 49.68 752 ARG A N 1
ATOM 770 C CA . ARG A 1 122 ? 42.056 37.737 53.553 1.00 49.84 752 ARG A CA 1
ATOM 771 C C . ARG A 1 122 ? 42.265 38.044 52.058 1.00 49.00 752 ARG A C 1
ATOM 772 O O . ARG A 1 122 ? 41.732 39.018 51.522 1.00 47.56 752 ARG A O 1
ATOM 780 N N . GLN A 1 123 ? 43.029 37.186 51.394 1.00 46.84 753 GLN A N 1
ATOM 781 C CA . GLN A 1 123 ? 43.212 37.246 49.963 1.00 45.00 753 GLN A CA 1
ATOM 782 C C . GLN A 1 123 ? 42.349 36.182 49.289 1.00 42.73 753 GLN A C 1
ATOM 783 O O . GLN A 1 123 ? 42.429 35.015 49.609 1.00 41.79 753 GLN A O 1
ATOM 789 N N . LYS A 1 124 ? 41.526 36.601 48.347 1.00 43.50 754 LYS A N 1
ATOM 790 C CA . LYS A 1 124 ? 40.720 35.686 47.565 1.00 45.83 754 LYS A CA 1
ATOM 791 C C . LYS A 1 124 ? 41.578 34.749 46.711 1.00 46.01 754 LYS A C 1
ATOM 792 O O . LYS A 1 124 ? 42.607 35.157 46.157 1.00 45.97 754 LYS A O 1
ATOM 798 N N . ALA A 1 125 ? 41.129 33.502 46.598 1.00 44.38 755 ALA A N 1
ATOM 799 C CA . ALA A 1 125 ? 41.663 32.563 45.619 1.00 44.22 755 ALA A CA 1
ATOM 800 C C . ALA A 1 125 ? 40.518 31.752 45.012 1.00 42.71 755 ALA A C 1
ATOM 801 O O . ALA A 1 125 ? 39.480 31.573 45.632 1.00 44.17 755 ALA A O 1
ATOM 803 N N . TRP A 1 126 ? 40.708 31.254 43.805 1.00 40.75 756 TRP A N 1
ATOM 804 C CA . TRP A 1 126 ? 39.689 30.443 43.164 1.00 39.83 756 TRP A CA 1
ATOM 805 C C . TRP A 1 126 ? 40.263 29.073 42.850 1.00 38.93 756 TRP A C 1
ATOM 806 O O . TRP A 1 126 ? 41.221 28.966 42.095 1.00 38.17 756 TRP A O 1
ATOM 817 N N . CYS A 1 127 ? 39.671 28.049 43.460 1.00 37.75 757 CYS A N 1
ATOM 818 C CA . CYS A 1 127 ? 40.178 26.686 43.420 1.00 39.31 757 CYS A CA 1
ATOM 819 C C . CYS A 1 127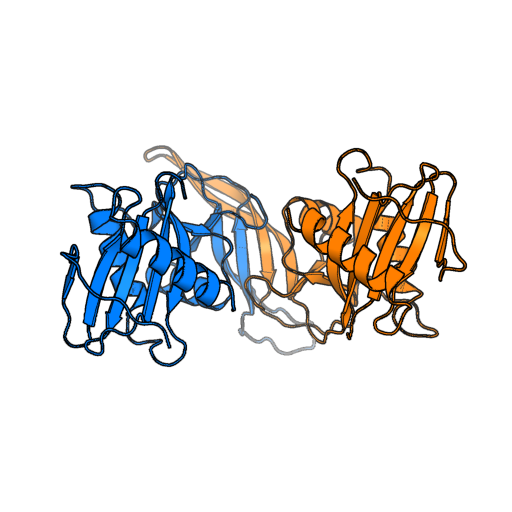 ? 39.320 25.732 42.585 1.00 38.06 757 CYS A C 1
ATOM 820 O O . CYS A 1 127 ? 38.220 25.377 42.965 1.00 38.53 757 CYS A O 1
ATOM 823 N N . CYS A 1 128 ? 39.862 25.285 41.470 1.00 37.44 758 CYS A N 1
ATOM 824 C CA . CYS A 1 128 ? 39.218 24.290 40.646 1.00 37.30 758 CYS A CA 1
ATOM 825 C C . CYS A 1 128 ? 39.559 22.855 41.105 1.00 37.27 758 CYS A C 1
ATOM 826 O O . CYS A 1 128 ? 40.706 22.409 41.004 1.00 36.17 758 CYS A O 1
ATOM 829 N N . SER A 1 129 ? 38.552 22.155 41.624 1.00 36.14 759 SER A N 1
ATOM 830 C CA . SER A 1 129 ? 38.645 20.739 41.962 1.00 34.49 759 SER A CA 1
ATOM 831 C C . SER A 1 129 ? 39.001 19.893 40.747 1.00 34.26 759 SER A C 1
ATOM 832 O O . SER A 1 129 ? 38.540 20.150 39.658 1.00 34.20 759 SER A O 1
ATOM 835 N N . THR A 1 130 ? 39.832 18.882 40.957 1.00 34.12 760 THR A N 1
ATOM 836 C CA . THR A 1 130 ? 40.203 17.952 39.909 1.00 34.57 760 THR A CA 1
ATOM 837 C C . THR A 1 130 ? 39.185 16.843 39.726 1.00 35.98 760 THR A C 1
ATOM 838 O O . THR A 1 130 ? 39.331 16.058 38.804 1.00 37.30 760 THR A O 1
ATOM 842 N N . LEU A 1 131 ? 38.181 16.766 40.598 1.00 37.73 761 LEU A N 1
ATOM 843 C CA . LEU A 1 131 ? 37.176 15.687 40.548 1.00 39.48 761 LEU A CA 1
ATOM 844 C C . LEU A 1 131 ? 36.104 16.044 39.542 1.00 40.67 761 LEU A C 1
ATOM 845 O O . LEU A 1 131 ? 35.483 17.097 39.673 1.00 39.84 761 LEU A O 1
ATOM 850 N N . PRO A 1 132 ? 35.876 15.175 38.536 1.00 41.22 762 PRO A N 1
ATOM 851 C CA . PRO A 1 132 ? 34.733 15.417 37.672 1.00 40.30 762 PRO A CA 1
ATOM 852 C C . PRO A 1 132 ? 33.445 15.100 38.412 1.00 40.79 762 PRO A C 1
ATOM 853 O O . PRO A 1 132 ? 33.269 13.982 38.843 1.00 43.13 762 PRO A O 1
ATOM 857 N N . GLU A 1 133 ? 32.587 16.097 38.597 1.00 39.56 763 GLU A N 1
ATOM 858 C CA . GLU A 1 133 ? 31.247 15.895 39.087 1.00 39.87 763 GLU A CA 1
ATOM 859 C C . GLU A 1 133 ? 30.231 15.933 37.917 1.00 39.57 763 GLU A C 1
ATOM 860 O O . GLU A 1 133 ? 30.476 16.609 36.904 1.00 40.57 763 GLU A O 1
ATOM 866 N N . PRO A 1 134 ? 29.075 15.255 38.072 1.00 38.10 764 PRO A N 1
ATOM 867 C CA . PRO A 1 134 ? 28.029 15.136 37.030 1.00 38.69 764 PRO A CA 1
ATOM 868 C C . PRO A 1 134 ? 27.397 16.453 36.631 1.00 38.76 764 PRO A C 1
ATOM 869 O O . PRO A 1 134 ? 27.114 17.281 37.510 1.00 40.13 764 PRO A O 1
ATOM 873 N N . ALA A 1 135 ? 27.148 16.624 35.330 1.00 38.59 765 ALA A N 1
ATOM 874 C CA . ALA A 1 135 ? 26.500 17.832 34.796 1.00 39.44 765 ALA A CA 1
ATOM 875 C C . ALA A 1 135 ? 25.750 17.569 33.479 1.00 41.51 765 ALA A C 1
ATOM 876 O O . ALA A 1 135 ? 25.995 16.574 32.804 1.00 42.19 765 ALA A O 1
ATOM 878 N N . ILE A 1 136 ? 24.844 18.482 33.122 1.00 42.02 766 ILE A N 1
ATOM 879 C CA . ILE A 1 136 ? 23.965 18.321 31.958 1.00 41.24 766 ILE A CA 1
ATOM 880 C C . ILE A 1 136 ? 24.267 19.335 30.866 1.00 39.78 766 ILE A C 1
ATOM 881 O O . ILE A 1 136 ? 24.413 18.983 29.704 1.00 41.03 766 ILE A O 1
ATOM 886 N N . CYS A 1 137 ? 24.348 20.599 31.255 1.00 39.41 767 CYS A N 1
ATOM 887 C CA . CYS A 1 137 ? 24.288 21.723 30.322 1.00 39.21 767 CYS A CA 1
ATOM 888 C C . CYS A 1 137 ? 25.545 22.571 30.409 1.00 38.01 767 CYS A C 1
ATOM 889 O O . CYS A 1 137 ? 25.817 23.157 31.444 1.00 37.64 767 CYS A O 1
ATOM 892 N N . GLY A 1 138 ? 26.306 22.626 29.322 1.00 39.03 768 GLY A N 1
ATOM 893 C CA . GLY A 1 138 ? 27.541 23.396 29.274 1.00 39.24 768 GLY A CA 1
ATOM 894 C C . GLY A 1 138 ? 27.287 24.700 28.559 1.00 39.63 768 GLY A C 1
ATOM 895 O O . GLY A 1 138 ? 26.920 24.701 27.387 1.00 42.36 768 GLY A O 1
ATOM 896 N N . ILE A 1 139 ? 27.484 25.808 29.261 1.00 37.82 769 ILE A N 1
ATOM 897 C CA . ILE A 1 139 ? 27.402 27.129 28.660 1.00 37.16 769 ILE A CA 1
ATOM 898 C C . ILE A 1 139 ? 28.702 27.398 27.914 1.00 37.52 769 ILE A C 1
ATOM 899 O O . ILE A 1 139 ? 29.695 27.821 28.490 1.00 37.96 769 ILE A O 1
ATOM 904 N N . SER A 1 140 ? 28.686 27.131 26.618 1.00 38.81 770 SER A N 1
ATOM 905 C CA . SER A 1 140 ? 29.864 27.292 25.769 1.00 39.29 770 SER A CA 1
ATOM 906 C C . SER A 1 140 ? 30.229 28.757 25.531 1.00 40.91 770 SER A C 1
ATOM 907 O O . SER A 1 140 ? 31.400 29.125 25.502 1.00 40.17 770 SER A O 1
ATOM 910 N N . ARG A 1 141 ? 29.213 29.583 25.322 1.00 42.07 771 ARG A N 1
ATOM 911 C CA . ARG A 1 141 ? 29.400 31.010 25.171 1.00 42.26 771 ARG A CA 1
ATOM 912 C C . ARG A 1 141 ? 28.306 31.729 25.934 1.00 41.11 771 ARG A C 1
ATOM 913 O O . ARG A 1 141 ? 27.182 31.266 26.012 1.00 40.90 771 ARG A O 1
ATOM 921 N N . ILE A 1 142 ? 28.657 32.855 26.520 1.00 39.69 772 ILE A N 1
ATOM 922 C CA . ILE A 1 142 ? 27.687 33.728 27.098 1.00 39.29 772 ILE A CA 1
ATOM 923 C C . ILE A 1 142 ? 28.284 35.142 27.046 1.00 39.66 772 ILE A C 1
ATOM 924 O O . ILE A 1 142 ? 29.322 35.398 27.640 1.00 36.85 772 ILE A O 1
ATOM 929 N N . TRP A 1 143 ? 27.631 36.026 26.292 1.00 41.08 773 TRP A N 1
ATOM 930 C CA . TRP A 1 143 ? 28.086 37.402 26.110 1.00 43.34 773 TRP A CA 1
ATOM 931 C C . TRP A 1 143 ? 26.935 38.392 26.234 1.00 45.47 773 TRP A C 1
ATOM 932 O O . TRP A 1 143 ? 25.784 38.084 25.892 1.00 46.57 773 TRP A O 1
ATOM 943 N N . VAL A 1 144 ? 27.271 39.584 26.710 1.00 44.37 774 VAL A N 1
ATOM 944 C CA . VAL A 1 144 ? 26.361 40.703 26.747 1.00 44.70 774 VAL A CA 1
ATOM 945 C C . VAL A 1 144 ? 27.117 41.956 26.361 1.00 44.45 774 VAL A C 1
ATOM 946 O O . VAL A 1 144 ? 28.213 42.188 26.861 1.00 40.51 774 VAL A O 1
ATOM 950 N N . PHE A 1 145 ? 26.508 42.763 25.491 1.00 47.05 775 PHE A N 1
ATOM 951 C CA . PHE A 1 145 ? 27.089 44.025 25.039 1.00 48.99 775 PHE A CA 1
ATOM 952 C C . PHE A 1 145 ? 27.566 44.873 26.215 1.00 47.78 775 PHE A C 1
ATOM 953 O O . PHE A 1 145 ? 26.809 45.154 27.141 1.00 47.68 775 PHE A O 1
ATOM 961 N N . SER A 1 146 ? 28.829 45.270 26.160 1.00 47.59 776 SER A N 1
ATOM 962 C CA . SER A 1 146 ? 29.495 46.000 27.246 1.00 49.84 776 SER A CA 1
ATOM 963 C C . SER A 1 146 ? 28.631 47.038 27.980 1.00 51.97 776 SER A C 1
ATOM 964 O O . SER A 1 146 ? 28.627 47.083 29.219 1.00 51.60 776 SER A O 1
ATOM 967 N N . MET A 1 147 ? 27.910 47.872 27.234 1.00 54.15 777 MET A N 1
ATOM 968 C CA . MET A 1 147 ? 27.211 48.997 27.859 1.00 57.48 777 MET A CA 1
ATOM 969 C C . MET A 1 147 ? 25.806 48.676 28.377 1.00 59.29 777 MET A C 1
ATOM 970 O O . MET A 1 147 ? 25.202 49.515 29.049 1.00 60.53 777 MET A O 1
ATOM 975 N N . MET A 1 148 ? 25.314 47.460 28.113 1.00 58.08 778 MET A N 1
ATOM 976 C CA . MET A 1 148 ? 24.065 46.970 28.726 1.00 58.11 778 MET A CA 1
ATOM 977 C C . MET A 1 148 ? 24.300 45.888 29.787 1.00 54.25 778 MET A C 1
ATOM 978 O O . MET A 1 148 ? 23.460 45.015 29.978 1.00 53.85 778 MET A O 1
ATOM 983 N N . ARG A 1 149 ? 25.440 45.955 30.472 1.00 51.20 779 ARG A N 1
ATOM 984 C CA . ARG A 1 149 ? 25.785 44.991 31.518 1.00 46.53 779 ARG A CA 1
ATOM 985 C C . ARG A 1 149 ? 25.267 45.455 32.851 1.00 45.41 779 ARG A C 1
ATOM 986 O O . ARG A 1 149 ? 24.831 46.602 32.981 1.00 47.13 779 ARG A O 1
ATOM 994 N N . ARG A 1 150 ? 25.293 44.550 33.827 1.00 42.72 780 ARG A N 1
ATOM 995 C CA . ARG A 1 150 ? 24.698 44.787 35.139 1.00 42.35 780 ARG A CA 1
ATOM 996 C C . ARG A 1 150 ? 23.233 45.249 35.062 1.00 43.25 780 ARG A C 1
ATOM 997 O O . ARG A 1 150 ? 22.769 45.993 35.936 1.00 42.36 780 ARG A O 1
ATOM 1005 N N . LYS A 1 151 ? 22.517 44.783 34.032 1.00 44.73 781 LYS A N 1
ATOM 1006 C CA . LYS A 1 151 ? 21.063 44.970 33.913 1.00 46.87 781 LYS A CA 1
ATOM 1007 C C . LYS A 1 151 ? 20.290 43.642 33.897 1.00 46.11 781 LYS A C 1
ATOM 1008 O O . LYS A 1 151 ? 19.164 43.588 33.393 1.00 44.25 781 LYS A O 1
ATOM 1014 N N . LYS A 1 152 ? 20.891 42.569 34.418 1.00 45.89 782 LYS A N 1
ATOM 1015 C CA . LYS A 1 152 ? 20.201 41.274 34.535 1.00 45.39 782 LYS A CA 1
ATOM 1016 C C . LYS A 1 152 ? 19.909 40.501 33.221 1.00 42.13 782 LYS A C 1
ATOM 1017 O O . LYS A 1 152 ? 19.106 39.585 33.209 1.00 43.73 782 LYS A O 1
ATOM 1023 N N . ILE A 1 153 ? 20.574 40.844 32.136 1.00 40.46 783 ILE A N 1
ATOM 1024 C CA . ILE A 1 153 ? 20.375 40.157 30.853 1.00 40.96 783 ILE A CA 1
ATOM 1025 C C . ILE A 1 153 ? 20.911 38.727 30.876 1.00 40.91 783 ILE A C 1
ATOM 1026 O O . ILE A 1 153 ? 20.265 37.803 30.402 1.00 40.99 783 ILE A O 1
ATOM 1031 N N . ALA A 1 154 ? 22.125 38.566 31.384 1.00 41.64 784 ALA A N 1
ATOM 1032 C CA . ALA A 1 154 ? 22.768 37.269 31.429 1.00 41.68 784 ALA A CA 1
ATOM 1033 C C . ALA A 1 154 ? 22.002 36.350 32.377 1.00 39.23 784 ALA A C 1
ATOM 1034 O O . ALA A 1 154 ? 21.803 35.172 32.073 1.00 37.52 784 ALA A O 1
ATOM 1036 N N . SER A 1 155 ? 21.573 36.898 33.510 1.00 37.39 785 SER A N 1
ATOM 1037 C CA . SER A 1 155 ? 20.776 36.138 34.468 1.00 38.09 785 SER A CA 1
ATOM 1038 C C . SER A 1 155 ? 19.509 35.608 33.823 1.00 38.78 785 SER A C 1
ATOM 1039 O O . SER A 1 155 ? 19.205 34.436 33.951 1.00 41.27 785 SER A O 1
ATOM 1042 N N . ARG A 1 156 ? 18.793 36.463 33.106 1.00 39.48 786 ARG A N 1
ATOM 1043 C CA . ARG A 1 156 ? 17.512 36.089 32.511 1.00 40.51 786 ARG A CA 1
ATOM 1044 C C . ARG A 1 156 ? 17.702 35.056 31.412 1.00 41.13 786 ARG A C 1
ATOM 1045 O O . ARG A 1 156 ? 16.841 34.192 31.200 1.00 37.64 786 ARG A O 1
ATOM 1053 N N . MET A 1 157 ? 18.826 35.160 30.697 1.00 41.82 787 MET A N 1
ATOM 1054 C CA . MET A 1 157 ? 19.141 34.189 29.660 1.00 41.19 787 MET A CA 1
ATOM 1055 C C . MET A 1 157 ? 19.324 32.816 30.300 1.00 39.48 787 MET A C 1
ATOM 1056 O O . MET A 1 157 ? 18.775 31.842 29.801 1.00 39.24 787 MET A O 1
ATOM 1061 N N . ILE A 1 158 ? 20.050 32.737 31.415 1.00 37.26 788 ILE A N 1
ATOM 1062 C CA . ILE A 1 158 ? 20.289 31.434 32.037 1.00 39.10 788 ILE A CA 1
ATOM 1063 C C . ILE A 1 158 ? 18.972 30.895 32.573 1.00 39.95 788 ILE A C 1
ATOM 1064 O O . ILE A 1 158 ? 18.659 29.712 32.389 1.00 38.78 788 ILE A O 1
ATOM 1069 N N . GLU A 1 159 ? 18.244 31.775 33.264 1.00 39.88 789 GLU A N 1
ATOM 1070 C CA . GLU A 1 159 ? 16.897 31.500 33.754 1.00 41.73 789 GLU A CA 1
ATOM 1071 C C . GLU A 1 159 ? 16.029 30.846 32.671 1.00 41.19 789 GLU A C 1
ATOM 1072 O O . GLU A 1 159 ? 15.298 29.905 32.968 1.00 41.43 789 GLU A O 1
ATOM 1078 N N . CYS A 1 160 ? 16.146 31.319 31.429 1.00 40.93 790 CYS A N 1
ATOM 1079 C CA . CYS A 1 160 ? 15.443 30.714 30.285 1.00 43.10 790 CYS A CA 1
ATOM 1080 C C . CYS A 1 160 ? 16.116 29.411 29.829 1.00 44.77 790 CYS A C 1
ATOM 1081 O O . CYS A 1 160 ? 15.435 28.410 29.552 1.00 42.79 790 CYS A O 1
ATOM 1084 N N . LEU A 1 161 ? 17.450 29.422 29.756 1.00 45.49 791 LEU A N 1
ATOM 1085 C CA . LEU A 1 161 ? 18.200 28.192 29.493 1.00 45.52 791 LEU A CA 1
ATOM 1086 C C . LEU A 1 161 ? 17.745 27.094 30.443 1.00 44.31 791 LEU A C 1
ATOM 1087 O O . LEU A 1 161 ? 17.568 25.962 30.028 1.00 43.48 791 LEU A O 1
ATOM 1092 N N . ARG A 1 162 ? 17.544 27.434 31.712 1.00 44.99 792 ARG A N 1
ATOM 1093 C CA . ARG A 1 162 ? 17.131 26.440 32.704 1.00 47.22 792 ARG A CA 1
ATOM 1094 C C . ARG A 1 162 ? 15.737 25.873 32.461 1.00 49.40 792 ARG A C 1
ATOM 1095 O O . ARG A 1 162 ? 15.563 24.656 32.501 1.00 49.61 792 ARG A O 1
ATOM 1103 N N . SER A 1 163 ? 14.758 26.746 32.210 1.00 50.45 793 SER A N 1
ATOM 1104 C CA . SER A 1 163 ? 13.390 26.318 31.863 1.00 50.82 793 SER A CA 1
ATOM 1105 C C . SER A 1 163 ? 13.276 25.659 30.500 1.00 50.08 793 SER A C 1
ATOM 1106 O O . SER A 1 163 ? 12.276 25.017 30.253 1.00 49.18 793 SER A O 1
ATOM 1109 N N . ASN A 1 164 ? 14.274 25.845 29.619 1.00 52.19 794 ASN A N 1
ATOM 1110 C CA . ASN A 1 164 ? 14.180 25.442 28.190 1.00 52.05 794 ASN A CA 1
ATOM 1111 C C . ASN A 1 164 ? 15.258 24.532 27.600 1.00 49.57 794 ASN A C 1
ATOM 1112 O O . ASN A 1 164 ? 15.131 24.163 26.441 1.00 49.33 794 ASN A O 1
ATOM 1117 N N . PHE A 1 165 ? 16.308 24.183 28.343 1.00 48.19 795 PHE A N 1
ATOM 1118 C CA . PHE A 1 165 ? 17.311 23.263 27.791 1.00 48.78 795 PHE A CA 1
ATOM 1119 C C . PHE A 1 165 ? 16.698 21.884 27.575 1.00 49.60 795 PHE A C 1
ATOM 1120 O O . PHE A 1 165 ? 16.990 21.220 26.592 1.00 46.71 795 PHE A O 1
ATOM 1128 N N . ILE A 1 166 ? 15.872 21.469 28.529 1.00 51.86 796 ILE A N 1
ATOM 1129 C CA . ILE A 1 166 ? 15.133 20.231 28.450 1.00 54.40 796 ILE A CA 1
ATOM 1130 C C . ILE A 1 166 ? 13.667 20.619 28.555 1.00 58.13 796 ILE A C 1
ATOM 1131 O O . ILE A 1 166 ? 13.260 21.227 29.544 1.00 60.15 796 ILE A O 1
ATOM 1136 N N . TYR A 1 167 ? 12.887 20.287 27.526 1.00 61.48 797 TYR A N 1
ATOM 1137 C CA . TYR A 1 167 ? 11.449 20.537 27.532 1.00 61.95 797 TYR A CA 1
ATOM 1138 C C . TYR A 1 167 ? 10.783 19.874 28.745 1.00 58.37 797 TYR A C 1
ATOM 1139 O O . TYR A 1 167 ? 10.835 18.657 28.885 1.00 56.05 797 TYR A O 1
ATOM 1148 N N . GLY A 1 168 ? 10.172 20.690 29.611 1.00 56.79 798 GLY A N 1
ATOM 1149 C CA . GLY A 1 168 ? 9.373 20.214 30.753 1.00 54.71 798 GLY A CA 1
ATOM 1150 C C . GLY A 1 168 ? 10.157 20.119 32.056 1.00 57.12 798 GLY A C 1
ATOM 1151 O O . GLY A 1 168 ? 9.627 19.680 33.094 1.00 56.88 798 GLY A O 1
ATOM 1152 N N . SER A 1 169 ? 11.434 20.508 32.007 1.00 57.19 799 SER A N 1
ATOM 1153 C CA . SER A 1 169 ? 12.306 20.446 33.179 1.00 53.19 799 SER A CA 1
ATOM 1154 C C . SER A 1 169 ? 12.770 21.827 33.540 1.00 49.67 799 SER A C 1
ATOM 1155 O O . SER A 1 169 ? 12.808 22.726 32.702 1.00 45.75 799 SER A O 1
ATOM 1158 N N . TYR A 1 170 ? 13.106 21.986 34.809 1.00 47.72 800 TYR A N 1
ATOM 1159 C CA . TYR A 1 170 ? 13.749 23.191 35.269 1.00 46.09 800 TYR A CA 1
ATOM 1160 C C . TYR A 1 170 ? 15.077 22.738 35.848 1.00 45.02 800 TYR A C 1
ATOM 1161 O O . TYR A 1 170 ? 15.124 22.136 36.920 1.00 45.76 800 TYR A O 1
ATOM 1170 N N . LEU A 1 171 ? 16.147 22.977 35.093 1.00 44.46 801 LEU A N 1
ATOM 1171 C CA . LEU A 1 171 ? 17.495 22.593 35.483 1.00 41.60 801 LEU A CA 1
ATOM 1172 C C . LEU A 1 171 ? 17.860 23.255 36.783 1.00 40.62 801 LEU A C 1
ATOM 1173 O O . LEU A 1 171 ? 17.496 24.395 37.008 1.00 39.91 801 LEU A O 1
ATOM 1178 N N . SER A 1 172 ? 18.578 22.547 37.645 1.00 41.54 802 SER A N 1
ATOM 1179 C CA . SER A 1 172 ? 19.163 23.186 38.823 1.00 42.99 802 SER A CA 1
ATOM 1180 C C . SER A 1 172 ? 20.391 23.995 38.421 1.00 43.98 802 SER A C 1
ATOM 1181 O O . SER A 1 172 ? 20.974 23.774 37.357 1.00 43.49 802 SER A O 1
ATOM 1184 N N . LYS A 1 173 ? 20.781 24.918 39.299 1.00 45.92 803 LYS A N 1
ATOM 1185 C CA . LYS A 1 173 ? 22.003 25.700 39.135 1.00 43.93 803 LYS A CA 1
ATOM 1186 C C . LYS A 1 173 ? 23.221 24.812 39.026 1.00 42.90 803 LYS A C 1
ATOM 1187 O O . LYS A 1 173 ? 24.232 25.231 38.486 1.00 42.36 803 LYS A O 1
ATOM 1193 N N . GLU A 1 174 ? 23.153 23.607 39.581 1.00 43.53 804 GLU A N 1
ATOM 1194 C CA . GLU A 1 174 ? 24.318 22.724 39.599 1.00 44.02 804 GLU A CA 1
ATOM 1195 C C . GLU A 1 174 ? 24.437 21.832 38.379 1.00 43.22 804 GLU A C 1
ATOM 1196 O O . GLU A 1 174 ? 25.465 21.209 38.189 1.00 44.82 804 GLU A O 1
ATOM 1202 N N . GLU A 1 175 ? 23.40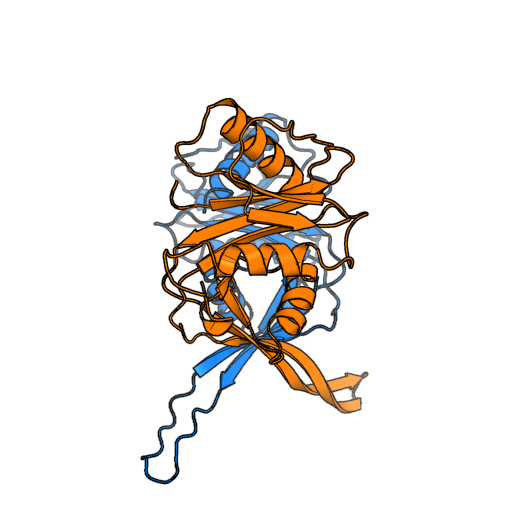6 21.779 37.548 1.00 43.44 805 GLU A N 1
ATOM 1203 C CA . GLU A 1 175 ? 23.436 20.953 36.336 1.00 44.22 805 GLU A CA 1
ATOM 1204 C C . GLU A 1 175 ? 24.064 21.694 35.161 1.00 41.95 805 GLU A C 1
ATOM 1205 O O . GLU A 1 175 ? 24.267 21.135 34.085 1.00 40.23 805 GLU A O 1
ATOM 1211 N N . ILE A 1 176 ? 24.392 22.955 35.390 1.00 42.38 806 ILE A N 1
ATOM 1212 C CA . ILE A 1 176 ? 25.017 23.789 34.378 1.00 41.13 806 ILE A CA 1
ATOM 1213 C C . ILE A 1 176 ? 26.464 24.040 34.761 1.00 39.15 806 ILE A C 1
ATOM 1214 O O . ILE A 1 176 ? 26.781 24.267 35.939 1.00 37.38 806 ILE A O 1
ATOM 1219 N N . ALA A 1 177 ? 27.334 23.991 33.760 1.00 38.17 807 ALA A N 1
ATOM 1220 C CA . ALA A 1 177 ? 28.752 24.339 33.918 1.00 36.75 807 ALA A CA 1
ATOM 1221 C C . ALA A 1 177 ? 29.129 25.390 32.902 1.00 35.48 807 ALA A C 1
ATOM 1222 O O . ALA A 1 177 ? 28.563 25.442 31.810 1.00 35.17 807 ALA A O 1
ATOM 1224 N N . PHE A 1 178 ? 30.105 26.220 33.239 1.00 35.53 808 PHE A N 1
ATOM 1225 C CA . PHE A 1 178 ? 30.537 27.250 32.311 1.00 35.21 808 PHE A CA 1
ATOM 1226 C C . PHE A 1 178 ? 31.872 26.882 31.702 1.00 34.42 808 PHE A C 1
ATOM 1227 O O . PHE A 1 178 ? 32.829 26.655 32.411 1.00 35.13 808 PHE A O 1
ATOM 1235 N N . SER A 1 179 ? 31.932 26.817 30.384 1.00 35.07 809 SER A N 1
ATOM 1236 C CA . SER A 1 179 ? 33.193 26.617 29.681 1.00 35.47 809 SER A CA 1
ATOM 1237 C C . SER A 1 179 ? 34.154 27.797 29.845 1.00 36.26 809 SER A C 1
ATOM 1238 O O . SER A 1 179 ? 33.779 28.938 29.658 1.00 36.44 809 SER A O 1
ATOM 1241 N N . ASP A 1 180 ? 35.389 27.482 30.233 1.00 38.92 810 ASP A N 1
ATOM 1242 C CA . ASP A 1 180 ? 36.527 28.400 30.276 1.00 37.90 810 ASP A CA 1
ATOM 1243 C C . ASP A 1 180 ? 36.223 29.781 30.833 1.00 37.77 810 ASP A C 1
ATOM 1244 O O . ASP A 1 180 ? 36.373 30.783 30.130 1.00 37.17 810 ASP A O 1
ATOM 1249 N N . PRO A 1 181 ? 35.863 29.849 32.120 1.00 36.94 811 PRO A N 1
ATOM 1250 C CA . PRO A 1 181 ? 35.413 31.128 32.623 1.00 37.62 811 PRO A CA 1
ATOM 1251 C C . PRO A 1 181 ? 36.448 32.238 32.457 1.00 37.48 811 PRO A C 1
ATOM 1252 O O . PRO A 1 181 ? 37.599 32.045 32.808 1.00 39.09 811 PRO A O 1
ATOM 1256 N N . THR A 1 182 ? 36.023 33.367 31.889 1.00 36.72 812 THR A N 1
ATOM 1257 C CA . THR A 1 182 ? 36.750 34.633 31.992 1.00 35.81 812 THR A CA 1
ATOM 1258 C C . THR A 1 182 ? 36.514 35.187 33.408 1.00 34.80 812 THR A C 1
ATOM 1259 O O . THR A 1 182 ? 35.739 34.602 34.174 1.00 34.55 812 THR A O 1
ATOM 1263 N N . PRO A 1 183 ? 37.178 36.302 33.769 1.00 35.68 813 PRO A N 1
ATOM 1264 C CA . PRO A 1 183 ? 36.923 36.894 35.095 1.00 35.81 813 PRO A CA 1
ATOM 1265 C C . PRO A 1 183 ? 35.496 37.428 35.257 1.00 36.39 813 PRO A C 1
ATOM 1266 O O . PRO A 1 183 ? 34.923 37.345 36.350 1.00 34.13 813 PRO A O 1
ATOM 1270 N N . ASP A 1 184 ? 34.945 37.992 34.180 1.00 37.77 814 ASP A N 1
ATOM 1271 C CA . ASP A 1 184 ? 33.538 38.409 34.166 1.00 37.47 814 ASP A CA 1
ATOM 1272 C C . ASP A 1 184 ? 32.655 37.209 34.441 1.00 37.19 814 ASP A C 1
ATOM 1273 O O . ASP A 1 184 ? 31.742 37.273 35.269 1.00 40.96 814 ASP A O 1
ATOM 1278 N N . GLY A 1 185 ? 32.915 36.117 33.733 1.00 36.07 815 GLY A N 1
ATOM 1279 C CA . GLY A 1 185 ? 32.121 34.916 33.883 1.00 36.10 815 GLY A CA 1
ATOM 1280 C C . GLY A 1 185 ? 32.178 34.421 35.309 1.00 36.43 815 GLY A C 1
ATOM 1281 O O . GLY A 1 185 ? 31.155 34.096 35.904 1.00 35.49 815 GLY A O 1
ATOM 1282 N N . LYS A 1 186 ? 33.390 34.368 35.853 1.00 37.49 816 LYS A N 1
ATOM 1283 C CA . LYS A 1 186 ? 33.595 33.970 37.236 1.00 38.59 816 LYS A CA 1
ATOM 1284 C C . LYS A 1 186 ? 32.713 34.804 38.165 1.00 38.69 816 LYS A C 1
ATOM 1285 O O . LYS A 1 186 ? 31.926 34.247 38.948 1.00 37.88 816 LYS A O 1
ATOM 1291 N N . LEU A 1 187 ? 32.836 36.132 38.076 1.00 38.21 817 LEU A N 1
ATOM 1292 C CA . LEU A 1 187 ? 32.104 37.000 38.991 1.00 39.06 817 LEU A CA 1
ATOM 1293 C C . LEU A 1 187 ? 30.580 36.875 38.786 1.00 38.94 817 LEU A C 1
ATOM 1294 O O . LEU A 1 187 ? 29.823 36.883 39.758 1.00 37.22 817 LEU A O 1
ATOM 1299 N N . PHE A 1 188 ? 30.145 36.703 37.541 1.00 37.20 818 PHE A N 1
ATOM 1300 C CA . PHE A 1 188 ? 28.748 36.404 37.269 1.00 37.43 818 PHE A CA 1
ATOM 1301 C C . PHE A 1 188 ? 28.266 35.054 37.835 1.00 38.22 818 PHE A C 1
ATOM 1302 O O . PHE A 1 188 ? 27.258 34.986 38.553 1.00 37.78 818 PHE A O 1
ATOM 1310 N N . ALA A 1 189 ? 28.974 33.986 37.476 1.00 38.54 819 ALA A N 1
ATOM 1311 C CA . ALA A 1 189 ? 28.636 32.608 37.876 1.00 37.75 819 ALA A CA 1
ATOM 1312 C C . ALA A 1 189 ? 28.515 32.428 39.387 1.00 38.31 819 ALA A C 1
ATOM 1313 O O . ALA A 1 189 ? 27.621 31.752 39.884 1.00 40.62 819 ALA A O 1
ATOM 1315 N N . THR A 1 190 ? 29.445 33.028 40.108 1.00 39.71 820 THR A N 1
ATOM 1316 C CA . THR A 1 190 ? 29.511 32.918 41.556 1.00 40.75 820 THR A CA 1
ATOM 1317 C C . THR A 1 190 ? 28.306 33.516 42.236 1.00 41.03 820 THR A C 1
ATOM 1318 O O . THR A 1 190 ? 27.767 32.944 43.184 1.00 38.93 820 THR A O 1
ATOM 1322 N N . GLN A 1 191 ? 27.934 34.701 41.762 1.00 44.19 821 GLN A N 1
ATOM 1323 C CA . GLN A 1 191 ? 26.790 35.439 42.263 1.00 44.52 821 GLN A CA 1
ATOM 1324 C C . GLN A 1 191 ? 25.517 34.775 41.794 1.00 42.32 821 GLN A C 1
ATOM 1325 O O . GLN A 1 191 ? 24.615 34.555 42.584 1.00 39.88 821 GLN A O 1
ATOM 1331 N N . TYR A 1 192 ? 25.458 34.399 40.527 1.00 42.03 822 TYR A N 1
ATOM 1332 C CA . TYR A 1 192 ? 24.291 33.664 40.054 1.00 44.03 822 TYR A CA 1
ATOM 1333 C C . TYR A 1 192 ? 24.021 32.382 40.873 1.00 43.95 822 TYR A C 1
ATOM 1334 O O . TYR A 1 192 ? 22.897 32.173 41.331 1.00 41.58 822 TYR A O 1
ATOM 1343 N N . CYS A 1 193 ? 25.030 31.538 41.072 1.00 43.21 823 CYS A N 1
ATOM 1344 C CA . CYS A 1 193 ? 24.795 30.263 41.779 1.00 42.11 823 CYS A CA 1
ATOM 1345 C C . CYS A 1 193 ? 24.731 30.343 43.308 1.00 40.06 823 CYS A C 1
ATOM 1346 O O . CYS A 1 193 ? 24.371 29.373 43.950 1.00 42.42 823 CYS A O 1
ATOM 1349 N N . GLY A 1 194 ? 25.080 31.479 43.895 1.00 40.63 824 GLY A N 1
ATOM 1350 C CA . GLY A 1 194 ? 25.282 31.566 45.348 1.00 42.27 824 GLY A CA 1
ATOM 1351 C C . GLY A 1 194 ? 26.414 30.665 45.840 1.00 45.61 824 GLY A C 1
A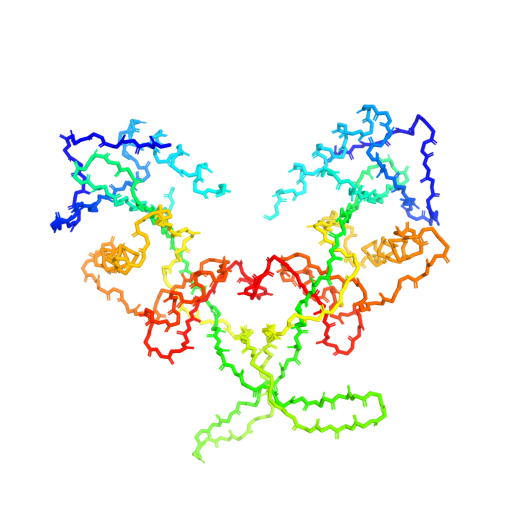TOM 1352 O O . GLY A 1 194 ? 27.051 29.923 45.060 1.00 48.13 824 GLY A O 1
ATOM 1353 N N . THR A 1 195 ? 26.687 30.747 47.136 1.00 45.86 825 THR A N 1
ATOM 1354 C CA . THR A 1 195 ? 27.639 29.855 47.807 1.00 44.97 825 THR A CA 1
ATOM 1355 C C . THR A 1 195 ? 29.063 29.843 47.253 1.00 43.43 825 THR A C 1
ATOM 1356 O O . THR A 1 195 ? 29.821 28.912 47.526 1.00 45.54 825 THR A O 1
ATOM 1360 N N . GLY A 1 196 ? 29.441 30.840 46.468 1.00 40.91 826 GLY A N 1
ATOM 1361 C CA . GLY A 1 196 ? 30.821 30.913 45.981 1.00 39.03 826 GLY A CA 1
ATOM 1362 C C . GLY A 1 196 ? 31.341 29.711 45.212 1.00 36.75 826 GLY A C 1
ATOM 1363 O O . GLY A 1 196 ? 32.521 29.395 45.273 1.00 37.90 826 GLY A O 1
ATOM 1364 N N . GLN A 1 197 ? 30.459 29.049 44.485 1.00 36.26 827 GLN A N 1
ATOM 1365 C CA . GLN A 1 197 ? 30.786 27.848 43.753 1.00 35.36 827 GLN A CA 1
ATOM 1366 C C . GLN A 1 197 ? 30.090 27.848 42.400 1.00 34.22 827 GLN A C 1
ATOM 1367 O O . GLN A 1 197 ? 29.021 28.409 42.249 1.00 34.68 827 GLN A O 1
ATOM 1373 N N . PHE A 1 198 ? 30.715 27.213 41.423 1.00 32.79 828 PHE A N 1
ATOM 1374 C CA . PHE A 1 198 ? 30.086 26.923 40.154 1.00 31.40 828 PHE A CA 1
ATOM 1375 C C . PHE A 1 198 ? 30.945 25.894 39.425 1.00 31.78 828 PHE A C 1
ATOM 1376 O O . PHE A 1 198 ? 32.148 25.749 39.707 1.00 32.03 828 PHE A O 1
ATOM 1384 N N . LEU A 1 199 ? 30.315 25.185 38.500 1.00 31.23 829 LEU A N 1
ATOM 1385 C CA . LEU A 1 199 ? 30.965 24.157 37.720 1.00 30.80 829 LEU A CA 1
ATOM 1386 C C . LEU A 1 199 ? 31.526 24.758 36.449 1.00 30.88 829 LEU A C 1
ATOM 1387 O O . LEU A 1 199 ? 30.944 25.706 35.879 1.00 29.67 829 LEU A O 1
ATOM 1392 N N . VAL A 1 200 ? 32.650 24.199 36.001 1.00 30.52 830 VAL A N 1
ATOM 1393 C CA . VAL A 1 200 ? 33.263 24.618 34.752 1.00 30.69 830 VAL A CA 1
ATOM 1394 C C . VAL A 1 200 ? 33.714 23.423 33.946 1.00 31.27 830 VAL A C 1
ATOM 1395 O O . VAL A 1 200 ? 33.804 22.309 34.466 1.00 32.48 830 VAL A O 1
ATOM 1399 N N . TYR A 1 201 ? 34.006 23.669 32.676 1.00 31.97 831 TYR A N 1
ATOM 1400 C CA . TYR A 1 201 ? 34.644 22.685 31.802 1.00 33.05 831 TYR A CA 1
ATOM 1401 C C . TYR A 1 201 ? 35.454 23.445 30.745 1.00 33.64 831 TYR A C 1
ATOM 1402 O O . TYR A 1 201 ? 35.374 24.645 30.680 1.00 33.00 831 TYR A O 1
ATOM 1411 N N . ASN A 1 202 ? 36.234 22.747 29.926 1.00 37.27 832 ASN A N 1
ATOM 1412 C CA . ASN A 1 202 ? 37.261 23.379 29.054 1.00 37.42 832 ASN A CA 1
ATOM 1413 C C . ASN A 1 202 ? 38.193 24.234 29.871 1.00 35.51 832 ASN A C 1
ATOM 1414 O O . ASN A 1 202 ? 38.544 25.349 29.476 1.00 35.13 832 ASN A O 1
ATOM 1419 N N . PHE A 1 203 ? 38.575 23.730 31.030 1.00 33.54 833 PHE A N 1
ATOM 1420 C CA . PHE A 1 203 ? 39.357 24.533 31.944 1.00 32.17 833 PHE A CA 1
ATOM 1421 C C . PHE A 1 203 ? 40.599 23.731 32.334 1.00 32.57 833 PHE A C 1
ATOM 1422 O O . PHE A 1 203 ? 41.016 22.831 31.598 1.00 33.00 833 PHE A O 1
ATOM 1430 N N . ILE A 1 204 ? 41.163 24.026 33.491 1.00 33.39 834 ILE A N 1
ATOM 1431 C CA . ILE A 1 204 ? 42.523 23.622 33.829 1.00 35.51 834 ILE A CA 1
ATOM 1432 C C . ILE A 1 204 ? 42.679 22.138 34.228 1.00 36.49 834 ILE A C 1
ATOM 1433 O O . ILE A 1 204 ? 43.788 21.584 34.152 1.00 36.31 834 ILE A O 1
ATOM 1438 N N . ASN A 1 205 ? 41.578 21.504 34.625 1.00 36.58 835 ASN A N 1
ATOM 1439 C CA . ASN A 1 205 ? 41.554 20.069 34.894 1.00 35.97 835 ASN A CA 1
ATOM 1440 C C . ASN A 1 205 ? 40.833 19.269 33.823 1.00 36.45 835 ASN A C 1
ATOM 1441 O O . ASN A 1 205 ? 40.749 18.063 33.955 1.00 36.72 835 ASN A O 1
ATOM 1446 N N . GLY A 1 206 ? 40.308 19.922 32.778 1.00 37.30 836 GLY A N 1
ATOM 1447 C CA . GLY A 1 206 ? 39.621 19.224 31.681 1.00 37.54 836 GLY A CA 1
ATOM 1448 C C . GLY A 1 206 ? 38.464 19.986 31.037 1.00 39.00 836 GLY A C 1
ATOM 1449 O O . GLY A 1 206 ? 37.715 20.695 31.708 1.00 39.17 836 GLY A O 1
ATOM 1450 N N . LEU B 1 18 ? 51.219 20.064 8.657 1.00 92.03 648 LEU B N 1
ATOM 1451 C CA . LEU B 1 18 ? 52.558 19.399 8.741 1.00 94.18 648 LEU B CA 1
ATOM 1452 C C . LEU B 1 18 ? 53.627 20.252 8.039 1.00 93.49 648 LEU B C 1
ATOM 1453 O O . LEU B 1 18 ? 54.046 19.959 6.912 1.00 95.44 648 LEU B O 1
ATOM 1458 N N . TYR B 1 19 ? 54.067 21.299 8.740 1.00 89.63 649 TYR B N 1
ATOM 1459 C CA . TYR B 1 19 ? 54.898 22.362 8.159 1.00 90.55 649 TYR B CA 1
ATOM 1460 C C . TYR B 1 19 ? 56.411 22.131 8.319 1.00 86.83 649 TYR B C 1
ATOM 1461 O O . TYR B 1 19 ? 56.864 21.626 9.346 1.00 81.84 649 TYR B O 1
ATOM 1463 N N . PHE B 1 20 ? 57.175 22.519 7.296 1.00 87.75 650 PHE B N 1
ATOM 1464 C CA . PHE B 1 20 ? 58.641 22.429 7.305 1.00 89.41 650 PHE B CA 1
ATOM 1465 C C . PHE B 1 20 ? 59.278 23.811 7.153 1.00 86.42 650 PHE B C 1
ATOM 1466 O O . PHE B 1 20 ? 58.857 24.598 6.309 1.00 85.87 650 PHE B O 1
ATOM 1474 N N . GLN B 1 21 ? 60.291 24.101 7.964 1.00 85.96 651 GLN B N 1
ATOM 1475 C CA . GLN B 1 21 ? 61.055 25.347 7.839 1.00 86.13 651 GLN B CA 1
ATOM 1476 C C . GLN B 1 21 ? 62.383 25.047 7.155 1.00 88.18 651 GLN B C 1
ATOM 1477 O O . GLN B 1 21 ? 63.043 24.051 7.483 1.00 88.44 651 GLN B O 1
ATOM 1479 N N . SER B 1 22 ? 62.765 25.897 6.202 1.00 88.32 652 SER B N 1
ATOM 1480 C CA . SER B 1 22 ? 63.997 25.692 5.432 1.00 92.90 652 SER B CA 1
ATOM 1481 C C . SER B 1 22 ? 65.148 26.538 5.970 1.00 90.55 652 SER B C 1
ATOM 1482 O O . SER B 1 22 ? 64.968 27.724 6.258 1.00 91.22 652 SER B O 1
ATOM 1485 N N . MET B 1 23 ? 66.323 25.919 6.106 1.00 87.05 653 MET B N 1
ATOM 1486 C CA . MET B 1 23 ? 67.519 26.611 6.589 1.00 89.35 653 MET B CA 1
ATOM 1487 C C . MET B 1 23 ? 67.895 27.735 5.617 1.00 93.73 653 MET B C 1
ATOM 1488 O O . MET B 1 23 ? 67.961 27.510 4.409 1.00 99.46 653 MET B O 1
ATOM 1490 N N . LYS B 1 24 ? 68.139 28.935 6.149 1.00 95.95 654 LYS B N 1
ATOM 1491 C CA . LYS B 1 24 ? 68.286 30.153 5.338 1.00 97.78 654 LYS B CA 1
ATOM 1492 C C . LYS B 1 24 ? 69.514 30.963 5.758 1.00 94.75 654 LYS B C 1
ATOM 1493 O O . LYS B 1 24 ? 70.521 31.021 5.050 1.00 94.47 654 LYS B O 1
ATOM 1499 N N . LYS B 1 25 ? 69.375 31.616 6.905 1.00 91.17 655 LYS B N 1
ATOM 1500 C CA . LYS B 1 25 ? 70.435 32.358 7.583 1.00 89.49 655 LYS B CA 1
ATOM 1501 C C . LYS B 1 25 ? 69.829 32.811 8.910 1.00 86.36 655 LYS B C 1
ATOM 1502 O O . LYS B 1 25 ? 70.153 33.884 9.427 1.00 84.17 655 LYS B O 1
ATOM 1508 N N . GLU B 1 26 ? 68.969 31.953 9.462 1.00 79.96 656 GLU B N 1
ATOM 1509 C CA . GLU B 1 26 ? 68.007 32.339 10.479 1.00 76.15 656 GLU B CA 1
ATOM 1510 C C . GLU B 1 26 ? 68.709 32.733 11.767 1.00 72.01 656 GLU B C 1
ATOM 1511 O O . GLU B 1 26 ? 69.928 32.579 11.909 1.00 68.27 656 GLU B O 1
ATOM 1517 N N . ARG B 1 27 ? 67.922 33.244 12.704 1.00 69.57 657 ARG B N 1
ATOM 1518 C CA . ARG B 1 27 ? 68.413 33.570 14.030 1.00 67.79 657 ARG B CA 1
ATOM 1519 C C . ARG B 1 27 ? 68.323 32.280 14.857 1.00 65.74 657 ARG B C 1
ATOM 1520 O O . ARG B 1 27 ? 67.263 31.929 15.372 1.00 67.40 657 ARG B O 1
ATOM 1528 N N . ILE B 1 28 ? 69.442 31.566 14.945 1.00 63.09 658 ILE B N 1
ATOM 1529 C CA . ILE B 1 28 ? 69.500 30.265 15.608 1.00 60.03 658 ILE B CA 1
ATOM 1530 C C . ILE B 1 28 ? 69.963 30.424 17.054 1.00 57.53 658 ILE B C 1
ATOM 1531 O O . ILE B 1 28 ? 71.021 30.980 17.313 1.00 57.10 658 ILE B O 1
ATOM 1536 N N . LEU B 1 29 ? 69.154 29.942 17.993 1.00 57.62 659 LEU B N 1
ATOM 1537 C CA . LEU B 1 29 ? 69.419 30.143 19.426 1.00 58.35 659 LEU B CA 1
ATOM 1538 C C . LEU B 1 29 ? 70.102 28.919 20.082 1.00 55.39 659 LEU B C 1
ATOM 1539 O O . LEU B 1 29 ? 70.813 29.059 21.086 1.00 55.81 659 LEU B O 1
ATOM 1544 N N . ALA B 1 30 ? 69.866 27.724 19.544 1.00 51.45 660 ALA B N 1
ATOM 1545 C CA . ALA B 1 30 ? 70.586 26.539 20.012 1.00 51.67 660 ALA B CA 1
ATOM 1546 C C . ALA B 1 30 ? 70.472 25.404 19.019 1.00 51.80 660 ALA B C 1
ATOM 1547 O O . ALA B 1 30 ? 69.521 25.336 18.245 1.00 51.89 660 ALA B O 1
ATOM 1549 N N . GLU B 1 31 ? 71.467 24.525 19.064 1.00 53.39 661 GLU B N 1
ATOM 1550 C CA . GLU B 1 31 ? 71.522 23.307 18.267 1.00 52.45 661 GLU B CA 1
ATOM 1551 C C . GLU B 1 31 ? 71.576 22.120 19.201 1.00 50.15 661 GLU B C 1
ATOM 1552 O O . GLU B 1 31 ? 72.212 22.181 20.261 1.00 46.60 661 GLU B O 1
ATOM 1558 N N . TYR B 1 32 ? 70.906 21.042 18.790 1.00 49.61 662 TYR B N 1
ATOM 1559 C CA . TYR B 1 32 ? 70.775 19.830 19.592 1.00 47.34 662 TYR B CA 1
ATOM 1560 C C . TYR B 1 32 ? 70.898 18.597 18.694 1.00 46.81 662 TYR B C 1
ATOM 1561 O O . TYR B 1 32 ? 70.760 18.707 17.477 1.00 45.17 662 TYR B O 1
ATOM 1570 N N . PRO B 1 33 ? 71.159 17.415 19.289 1.00 44.77 663 PRO B N 1
ATOM 1571 C CA . PRO B 1 33 ? 71.179 16.186 18.500 1.00 44.83 663 PRO B CA 1
ATOM 1572 C C . PRO B 1 33 ? 69.873 15.920 17.736 1.00 46.87 663 PRO B C 1
ATOM 1573 O O . PRO B 1 33 ? 69.889 15.303 16.646 1.00 45.43 663 PRO B O 1
ATOM 1577 N N . ASP B 1 34 ? 68.755 16.401 18.286 1.00 46.72 664 ASP B N 1
ATOM 1578 C CA . ASP B 1 34 ? 67.459 16.125 17.696 1.00 47.68 664 ASP B CA 1
ATOM 1579 C C . ASP B 1 34 ? 66.863 17.293 16.924 1.00 48.39 664 ASP B C 1
ATOM 1580 O O . ASP B 1 34 ? 65.769 17.156 16.363 1.00 49.97 664 ASP B O 1
ATOM 1585 N N . GLY B 1 35 ? 67.586 18.416 16.856 1.00 48.35 665 GLY B N 1
ATOM 1586 C CA . GLY B 1 35 ? 67.154 19.555 16.040 1.00 48.10 665 GLY B CA 1
ATOM 1587 C C . GLY B 1 35 ? 67.647 20.882 16.564 1.00 48.58 665 GLY B C 1
ATOM 1588 O O . GLY B 1 35 ? 68.622 20.941 17.318 1.00 47.58 665 GLY B O 1
ATOM 1589 N N . ARG B 1 36 ? 66.970 21.958 16.175 1.00 51.25 666 ARG B N 1
ATOM 1590 C CA . ARG B 1 36 ? 67.372 23.302 16.622 1.00 54.28 666 ARG B CA 1
ATOM 1591 C C . ARG B 1 36 ? 66.192 24.211 16.945 1.00 52.68 666 ARG B C 1
ATOM 1592 O O . ARG B 1 36 ? 65.056 23.950 16.540 1.00 52.00 666 ARG B O 1
ATOM 1600 N N . ILE B 1 37 ? 66.501 25.282 17.678 1.00 53.01 667 ILE B N 1
ATOM 1601 C CA . ILE B 1 37 ? 65.564 26.353 17.991 1.00 49.45 667 ILE B CA 1
ATOM 1602 C C . ILE B 1 37 ? 66.004 27.660 17.327 1.00 50.76 667 ILE B C 1
ATOM 1603 O O . ILE B 1 37 ? 67.106 28.160 17.568 1.00 51.83 667 ILE B O 1
ATOM 1608 N N . ILE B 1 38 ? 65.127 28.206 16.493 1.00 52.52 668 ILE B N 1
ATOM 1609 C CA . ILE B 1 38 ? 65.303 29.539 15.894 1.00 52.42 668 ILE B CA 1
ATOM 1610 C C . ILE B 1 38 ? 64.269 30.541 16.451 1.00 52.95 668 ILE B C 1
ATOM 1611 O O . ILE B 1 38 ? 63.307 30.130 17.108 1.00 50.97 668 ILE B O 1
ATOM 1616 N N . MET B 1 39 ? 64.470 31.832 16.167 1.00 55.14 669 MET B N 1
ATOM 1617 C CA . MET B 1 39 ? 63.576 32.909 16.629 1.00 58.37 669 MET B CA 1
ATOM 1618 C C . MET B 1 39 ? 63.103 33.812 15.486 1.00 58.85 669 MET B C 1
ATOM 1619 O O . MET B 1 39 ? 63.877 34.182 14.621 1.00 58.06 669 MET B O 1
ATOM 1624 N N . VAL B 1 40 ? 61.828 34.182 15.519 1.00 60.47 670 VAL B N 1
ATOM 1625 C CA . VAL B 1 40 ? 61.254 35.095 14.540 1.00 63.58 670 VAL B CA 1
ATOM 1626 C C . VAL B 1 40 ? 60.701 36.374 15.224 1.00 62.51 670 VAL B C 1
ATOM 1627 O O . VAL B 1 40 ? 59.902 36.325 16.167 1.00 58.52 670 VAL B O 1
ATOM 1631 N N . LEU B 1 41 ? 61.182 37.516 14.739 1.00 63.49 671 LEU B N 1
ATOM 1632 C CA . LEU B 1 41 ? 60.886 38.818 15.313 1.00 64.98 671 LEU B CA 1
ATOM 1633 C C . LEU B 1 41 ? 59.893 39.564 14.426 1.00 65.83 671 LEU B C 1
ATOM 1634 O O . LEU B 1 41 ? 59.767 39.238 13.239 1.00 67.12 671 LEU B O 1
ATOM 1639 N N . PRO B 1 42 ? 59.185 40.568 14.988 1.00 65.12 672 PRO B N 1
ATOM 1640 C CA . PRO B 1 42 ? 58.108 41.232 14.235 1.00 67.49 672 PRO B CA 1
ATOM 1641 C C . PRO B 1 42 ? 58.513 41.783 12.852 1.00 72.64 672 PRO B C 1
ATOM 1642 O O . PRO B 1 42 ? 57.710 41.735 11.916 1.00 72.20 672 PRO B O 1
ATOM 1646 N N . GLU B 1 43 ? 59.749 42.274 12.730 1.00 76.93 673 GLU B N 1
ATOM 1647 C CA . GLU B 1 43 ? 60.217 42.952 11.514 1.00 78.46 673 GLU B CA 1
ATOM 1648 C C . GLU B 1 43 ? 61.029 42.071 10.546 1.00 76.70 673 GLU B C 1
ATOM 1649 O O . GLU B 1 43 ? 61.631 42.587 9.592 1.00 76.16 673 GLU B O 1
ATOM 1655 N N . ASP B 1 44 ? 61.027 40.757 10.775 1.00 72.57 674 ASP B N 1
ATOM 1656 C CA . ASP B 1 44 ? 61.751 39.795 9.922 1.00 71.68 674 ASP B CA 1
ATOM 1657 C C . ASP B 1 44 ? 61.280 39.765 8.459 1.00 72.03 674 ASP B C 1
ATOM 1658 O O . ASP B 1 44 ? 60.294 40.399 8.115 1.00 73.14 674 ASP B O 1
ATOM 1663 N N . PRO B 1 45 ? 61.991 39.019 7.593 1.00 74.28 675 PRO B N 1
ATOM 1664 C CA . PRO B 1 45 ? 61.538 38.844 6.206 1.00 76.98 675 PRO B CA 1
ATOM 1665 C C . PRO B 1 45 ? 60.103 38.314 6.090 1.00 80.21 675 PRO B C 1
ATOM 1666 O O . PRO B 1 45 ? 59.600 37.667 7.016 1.00 77.02 675 PRO B O 1
ATOM 1670 N N . LYS B 1 46 ? 59.468 38.576 4.946 1.00 83.84 676 LYS B N 1
ATOM 1671 C CA . LYS B 1 46 ? 58.060 38.211 4.710 1.00 83.49 676 LYS B CA 1
ATOM 1672 C C . LYS B 1 46 ? 57.803 36.697 4.674 1.00 80.82 676 LYS B C 1
ATOM 1673 O O . LYS B 1 46 ? 56.689 36.247 4.964 1.00 78.00 676 LYS B O 1
ATOM 1675 N N . TYR B 1 47 ? 58.821 35.921 4.306 1.00 79.06 677 TYR B N 1
ATOM 1676 C CA . TYR B 1 47 ? 58.736 34.463 4.362 1.00 76.06 677 TYR B CA 1
ATOM 1677 C C . TYR B 1 47 ? 58.502 34.002 5.797 1.00 73.05 677 TYR B C 1
ATOM 1678 O O . TYR B 1 47 ? 57.557 33.266 6.077 1.00 71.51 677 TYR B O 1
ATOM 1680 N N . ALA B 1 48 ? 59.371 34.456 6.696 1.00 72.87 678 ALA B N 1
ATOM 1681 C CA . ALA B 1 48 ? 59.333 34.074 8.112 1.00 73.05 678 ALA B CA 1
ATOM 1682 C C . ALA B 1 48 ? 57.967 34.283 8.744 1.00 70.54 678 ALA B C 1
ATOM 1683 O O . ALA B 1 48 ? 57.443 33.393 9.409 1.00 67.08 678 ALA B O 1
ATOM 1685 N N . LEU B 1 49 ? 57.408 35.470 8.527 1.00 72.99 679 LEU B N 1
ATOM 1686 C CA . LEU B 1 49 ? 56.146 35.874 9.156 1.00 76.18 679 LEU B CA 1
ATOM 1687 C C . LEU B 1 49 ? 54.921 35.177 8.572 1.00 75.51 679 LEU B C 1
ATOM 1688 O O . LEU B 1 49 ? 53.911 35.023 9.267 1.00 70.02 679 LEU B O 1
ATOM 1693 N N . LYS B 1 50 ? 55.011 34.781 7.298 1.00 78.28 680 LYS B N 1
ATOM 1694 C CA . LYS B 1 50 ? 53.989 33.939 6.652 1.00 78.69 680 LYS B CA 1
ATOM 1695 C C . LYS B 1 50 ? 54.013 32.529 7.240 1.00 75.90 680 LYS B C 1
ATOM 1696 O O . LYS B 1 50 ? 52.964 31.934 7.489 1.00 75.13 680 LYS B O 1
ATOM 1698 N N . LYS B 1 51 ? 55.216 32.015 7.478 1.00 73.06 681 LYS B N 1
ATOM 1699 C CA . LYS B 1 51 ? 55.389 30.679 8.036 1.00 73.70 681 LYS B CA 1
ATOM 1700 C C . LYS B 1 51 ? 54.913 30.638 9.488 1.00 71.57 681 LYS B C 1
ATOM 1701 O O . LYS B 1 51 ? 54.205 29.709 9.891 1.00 70.87 681 LYS B O 1
ATOM 1707 N N . VAL B 1 52 ? 55.283 31.652 10.267 1.00 69.92 682 VAL B N 1
ATOM 1708 C CA . VAL B 1 52 ? 54.853 31.738 11.661 1.00 68.10 682 VAL B CA 1
ATOM 1709 C C . VAL B 1 52 ? 53.323 31.787 11.762 1.00 69.36 682 VAL B C 1
ATOM 1710 O O . VAL B 1 52 ? 52.737 31.115 12.610 1.00 69.33 682 VAL B O 1
ATOM 1714 N N . ASP B 1 53 ? 52.681 32.559 10.890 1.00 71.70 683 ASP B N 1
ATOM 1715 C CA . ASP B 1 53 ? 51.211 32.616 10.863 1.00 75.75 683 ASP B CA 1
ATOM 1716 C C . ASP B 1 53 ? 50.546 31.257 10.572 1.00 74.22 683 ASP B C 1
ATOM 1717 O O . ASP B 1 53 ? 49.529 30.919 11.182 1.00 71.39 683 ASP B O 1
ATOM 1722 N N . GLU B 1 54 ? 51.110 30.479 9.652 1.00 74.06 684 GLU B N 1
ATOM 1723 C CA . GLU B 1 54 ? 50.554 29.154 9.360 1.00 75.53 684 GLU B CA 1
ATOM 1724 C C . GLU B 1 54 ? 50.825 28.175 10.493 1.00 73.65 684 GLU B C 1
ATOM 1725 O O . GLU B 1 54 ? 50.037 27.261 10.718 1.00 78.13 684 GLU B O 1
ATOM 1731 N N . ILE B 1 55 ? 51.919 28.375 11.221 1.00 71.61 685 ILE B N 1
ATOM 1732 C CA . ILE B 1 55 ? 52.172 27.582 12.426 1.00 70.10 685 ILE B CA 1
ATOM 1733 C C . ILE B 1 55 ? 51.195 27.997 13.524 1.00 67.65 685 ILE B C 1
ATOM 1734 O O . ILE B 1 55 ? 50.737 27.155 14.285 1.00 63.60 685 ILE B O 1
ATOM 1739 N N . ARG B 1 56 ? 50.881 29.293 13.590 1.00 72.43 686 ARG B N 1
ATOM 1740 C CA . ARG B 1 56 ? 49.874 29.821 14.530 1.00 78.03 686 ARG B CA 1
ATOM 1741 C C . ARG B 1 56 ? 48.505 29.156 14.394 1.00 77.50 686 ARG B C 1
ATOM 1742 O O . ARG B 1 56 ? 47.892 28.800 15.400 1.00 76.69 686 ARG B O 1
ATOM 1750 N N . GLU B 1 57 ? 48.030 28.993 13.161 1.00 77.93 687 GLU B N 1
ATOM 1751 C CA . GLU B 1 57 ? 46.699 28.426 12.930 1.00 80.86 687 GLU B CA 1
ATOM 1752 C C . GLU B 1 57 ? 46.606 26.992 13.417 1.00 78.23 687 GLU B C 1
ATOM 1753 O O . GLU B 1 57 ? 45.756 26.659 14.248 1.00 76.74 687 GLU B O 1
ATOM 1759 N N . MET B 1 58 ? 47.494 26.147 12.909 1.00 77.73 688 MET B N 1
ATOM 1760 C CA . MET B 1 58 ? 47.454 24.735 13.249 1.00 77.48 688 MET B CA 1
ATOM 1761 C C . MET B 1 58 ? 47.686 24.526 14.744 1.00 73.48 688 MET B C 1
ATOM 1762 O O . MET B 1 58 ? 47.040 23.676 15.352 1.00 71.99 688 MET B O 1
ATOM 1767 N N . VAL B 1 59 ? 48.572 25.318 15.346 1.00 73.01 689 VAL B N 1
ATOM 1768 C CA . VAL B 1 59 ? 48.765 25.257 16.796 1.00 74.33 689 VAL B CA 1
ATOM 1769 C C . VAL B 1 59 ? 47.395 25.404 17.453 1.00 76.10 689 VAL B C 1
ATOM 1770 O O . VAL B 1 59 ? 46.961 24.551 18.236 1.00 72.87 689 VAL B O 1
ATOM 1774 N N . ASP B 1 60 ? 46.694 26.469 17.073 1.00 77.41 690 ASP B N 1
ATOM 1775 C CA . ASP B 1 60 ? 45.398 26.788 17.659 1.00 76.65 690 ASP B CA 1
ATOM 1776 C C . ASP B 1 60 ? 44.251 25.802 17.327 1.00 77.76 690 ASP B C 1
ATOM 1777 O O . ASP B 1 60 ? 43.127 25.992 17.800 1.00 77.51 690 ASP B O 1
ATOM 1782 N N . ASN B 1 61 ? 44.538 24.753 16.548 1.00 77.24 691 ASN B N 1
ATOM 1783 C CA . ASN B 1 61 ? 43.669 23.563 16.478 1.00 77.67 691 ASN B CA 1
ATOM 1784 C C . ASN B 1 61 ? 43.973 22.576 17.609 1.00 76.42 691 ASN B C 1
ATOM 1785 O O . ASN B 1 61 ? 45.134 22.343 17.956 1.00 74.73 691 ASN B O 1
ATOM 1790 N N . SER B 1 74 ? 54.357 41.454 17.046 1.00 81.50 704 SER B N 1
ATOM 1791 C CA . SER B 1 74 ? 54.418 42.914 17.185 1.00 89.49 704 SER B CA 1
ATOM 1792 C C . SER B 1 74 ? 55.247 43.326 18.410 1.00 90.85 704 SER B C 1
ATOM 1793 O O . SER B 1 74 ? 56.284 43.988 18.281 1.00 95.45 704 SER B O 1
ATOM 1796 N N . ARG B 1 75 ? 54.771 42.934 19.590 1.00 88.67 705 ARG B N 1
ATOM 1797 C CA . ARG B 1 75 ? 55.532 43.054 20.828 1.00 85.30 705 ARG B CA 1
ATOM 1798 C C . ARG B 1 75 ? 55.963 41.655 21.280 1.00 78.32 705 ARG B C 1
ATOM 1799 O O . ARG B 1 75 ? 56.252 41.436 22.453 1.00 76.92 705 ARG B O 1
ATOM 1801 N N . THR B 1 76 ? 56.022 40.725 20.325 1.00 74.37 706 THR B N 1
ATOM 1802 C CA . THR B 1 76 ? 56.196 39.293 20.59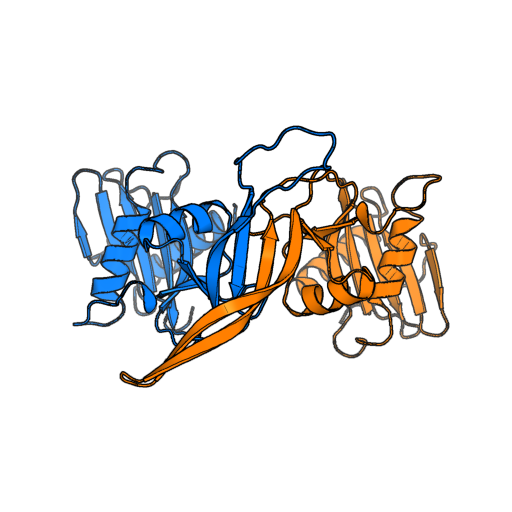8 1.00 67.49 706 THR B CA 1
ATOM 1803 C C . THR B 1 76 ? 57.505 38.748 20.046 1.00 61.53 706 THR B C 1
ATOM 1804 O O . THR B 1 76 ? 58.172 39.389 19.243 1.00 58.30 706 THR B O 1
ATOM 1808 N N . LYS B 1 77 ? 57.846 37.544 20.485 1.00 57.84 707 LYS B N 1
ATOM 1809 C CA . LYS B 1 77 ? 58.917 36.764 19.886 1.00 55.80 707 LYS B CA 1
ATOM 1810 C C . LYS B 1 77 ? 58.378 35.350 19.669 1.00 53.37 707 LYS B C 1
ATOM 1811 O O . LYS B 1 77 ? 57.616 34.846 20.495 1.00 51.06 707 LYS B O 1
ATOM 1817 N N . THR B 1 78 ? 58.746 34.729 18.550 1.00 51.12 708 THR B N 1
ATOM 1818 C CA . THR B 1 78 ? 58.282 33.384 18.237 1.00 50.34 708 THR B CA 1
ATOM 1819 C C . THR B 1 78 ? 59.489 32.471 18.206 1.00 49.99 708 THR B C 1
ATOM 1820 O O . THR B 1 78 ? 60.455 32.750 17.514 1.00 51.34 708 THR B O 1
ATOM 1824 N N . LEU B 1 79 ? 59.443 31.386 18.969 1.00 49.82 709 LEU B N 1
ATOM 1825 C CA . LEU B 1 79 ? 60.503 30.387 18.921 1.00 50.77 709 LEU B CA 1
ATOM 1826 C C . LEU B 1 79 ? 59.972 29.110 18.270 1.00 51.60 709 LEU B C 1
ATOM 1827 O O . LEU B 1 79 ? 58.883 28.616 18.585 1.00 50.72 709 LEU B O 1
ATOM 1832 N N . LEU B 1 80 ? 60.749 28.615 17.319 1.00 52.33 710 LEU B N 1
ATOM 1833 C CA . LEU B 1 80 ? 60.404 27.417 16.606 1.00 52.58 710 LEU B CA 1
ATOM 1834 C C . LEU B 1 80 ? 61.429 26.354 16.935 1.00 51.07 710 LEU B C 1
ATOM 1835 O O . LEU B 1 80 ? 62.620 26.652 16.942 1.00 51.64 710 LEU B O 1
ATOM 1840 N N . PHE B 1 81 ? 60.962 25.137 17.236 1.00 49.57 711 PHE B N 1
ATOM 1841 C CA . PHE B 1 81 ? 61.845 23.964 17.301 1.00 49.31 711 PHE B CA 1
ATOM 1842 C C . PHE B 1 81 ? 61.707 23.181 16.003 1.00 50.66 711 PHE B C 1
ATOM 1843 O O . PHE B 1 81 ? 60.643 22.621 15.688 1.00 46.84 711 PHE B O 1
ATOM 1851 N N . ILE B 1 82 ? 62.805 23.146 15.258 1.00 55.18 712 ILE B N 1
ATOM 1852 C CA . ILE B 1 82 ? 62.870 22.434 13.982 1.00 56.40 712 ILE B CA 1
ATOM 1853 C C . ILE B 1 82 ? 63.785 21.211 14.113 1.00 54.43 712 ILE B C 1
ATOM 1854 O O . ILE B 1 82 ? 64.957 21.325 14.500 1.00 52.43 712 ILE B O 1
ATOM 1859 N N . SER B 1 83 ? 63.230 20.046 13.797 1.00 55.16 713 SER B N 1
ATOM 1860 C CA . SER B 1 83 ? 63.973 18.783 13.820 1.00 56.37 713 SER B CA 1
ATOM 1861 C C . SER B 1 83 ? 64.860 18.618 12.592 1.00 56.34 713 SER B C 1
ATOM 1862 O O . SER B 1 83 ? 64.736 19.348 11.608 1.00 55.02 713 SER B O 1
ATOM 1865 N N . ASN B 1 84 ? 65.745 17.634 12.647 1.00 57.06 714 ASN B N 1
ATOM 1866 C CA . ASN B 1 84 ? 66.649 17.359 11.518 1.00 57.60 714 ASN B CA 1
ATOM 1867 C C . ASN B 1 84 ? 65.831 17.017 10.286 1.00 61.19 714 ASN B C 1
ATOM 1868 O O . ASN B 1 84 ? 66.193 17.359 9.176 1.00 65.56 714 ASN B O 1
ATOM 1873 N N . ASP B 1 85 ? 64.689 16.383 10.509 1.00 66.95 715 ASP B N 1
ATOM 1874 C CA . ASP B 1 85 ? 63.732 16.077 9.449 1.00 70.32 715 ASP B CA 1
ATOM 1875 C C . ASP B 1 85 ? 63.242 17.349 8.711 1.00 71.65 715 ASP B C 1
ATOM 1876 O O . ASP B 1 85 ? 62.460 17.252 7.771 1.00 68.45 715 ASP B O 1
ATOM 1881 N N . LYS B 1 86 ? 63.706 18.526 9.149 1.00 75.84 716 LYS B N 1
ATOM 1882 C CA . LYS B 1 86 ? 63.253 19.848 8.660 1.00 77.67 716 LYS B CA 1
ATOM 1883 C C . LYS B 1 86 ? 61.847 20.281 9.163 1.00 74.79 716 LYS B C 1
ATOM 1884 O O . LYS B 1 86 ? 61.359 21.337 8.761 1.00 76.21 716 LYS B O 1
ATOM 1890 N N . LYS B 1 87 ? 61.222 19.492 10.043 1.00 70.66 717 LYS B N 1
ATOM 1891 C CA . LYS B 1 87 ? 59.829 19.725 10.466 1.00 71.54 717 LYS B CA 1
ATOM 1892 C C . LYS B 1 87 ? 59.731 20.734 11.611 1.00 69.14 717 LYS B C 1
ATOM 1893 O O . LYS B 1 87 ? 60.636 20.802 12.448 1.00 66.91 717 LYS B O 1
ATOM 1899 N N . VAL B 1 88 ? 58.630 21.496 11.650 1.00 64.50 718 VAL B N 1
ATOM 1900 C CA . VAL B 1 88 ? 58.344 22.393 12.775 1.00 61.91 718 VAL B CA 1
ATOM 1901 C C . VAL B 1 88 ? 57.690 21.592 13.900 1.00 60.59 718 VAL B C 1
ATOM 1902 O O . VAL B 1 88 ? 56.537 21.158 13.797 1.00 58.65 718 VAL B O 1
ATOM 1906 N N . VAL B 1 89 ? 58.435 21.438 14.988 1.00 57.71 719 VAL B N 1
ATOM 1907 C CA . VAL B 1 89 ? 58.134 20.437 16.009 1.00 57.99 719 VAL B CA 1
ATOM 1908 C C . VAL B 1 89 ? 57.635 21.062 17.308 1.00 54.87 719 VAL B C 1
ATOM 1909 O O . VAL B 1 89 ? 56.893 20.421 18.067 1.00 53.44 719 VAL B O 1
ATOM 1913 N N . GLY B 1 90 ? 58.073 22.288 17.573 1.00 50.16 720 GLY B N 1
ATOM 1914 C CA . GLY B 1 90 ? 57.514 23.075 18.654 1.00 50.23 720 GLY B CA 1
ATOM 1915 C C . GLY B 1 90 ? 57.423 24.559 18.346 1.00 49.38 720 GLY B C 1
ATOM 1916 O O . GLY B 1 90 ? 58.224 25.097 17.571 1.00 46.40 720 GLY B O 1
ATOM 1917 N N . CYS B 1 91 ? 56.475 25.231 18.996 1.00 48.32 721 CYS B N 1
ATOM 1918 C CA . CYS B 1 91 ? 56.300 26.670 18.841 1.00 49.09 721 CYS B CA 1
ATOM 1919 C C . CYS B 1 91 ? 56.162 27.334 20.200 1.00 49.22 721 CYS B C 1
ATOM 1920 O O . CYS B 1 91 ? 55.367 26.887 21.039 1.00 46.07 721 CYS B O 1
ATOM 1923 N N . LEU B 1 92 ? 56.928 28.399 20.418 1.00 49.03 722 LEU B N 1
ATOM 1924 C CA . LEU B 1 92 ? 56.779 29.194 21.639 1.00 50.94 722 LEU B CA 1
ATOM 1925 C C . LEU B 1 92 ? 56.605 30.677 21.285 1.00 50.60 722 LEU B C 1
ATOM 1926 O O . LEU B 1 92 ? 57.525 31.297 20.790 1.00 49.87 722 LEU B O 1
ATOM 1931 N N . ILE B 1 93 ? 55.413 31.229 21.520 1.00 52.23 723 ILE B N 1
ATOM 1932 C CA . ILE B 1 93 ? 55.154 32.664 21.284 1.00 53.52 723 ILE B CA 1
ATOM 1933 C C . ILE B 1 93 ? 55.145 33.402 22.614 1.00 50.11 723 ILE B C 1
ATOM 1934 O O . ILE B 1 93 ? 54.289 33.146 23.477 1.00 47.21 723 ILE B O 1
ATOM 1939 N N . ALA B 1 94 ? 56.104 34.306 22.772 1.00 48.50 724 ALA B N 1
ATOM 1940 C CA . ALA B 1 94 ? 56.265 35.048 24.010 1.00 48.73 724 ALA B CA 1
ATOM 1941 C C . ALA B 1 94 ? 55.886 36.522 23.824 1.00 51.78 724 ALA B C 1
ATOM 1942 O O . ALA B 1 94 ? 55.702 36.997 22.701 1.00 53.42 724 ALA B O 1
ATOM 1944 N N . GLU B 1 95 ? 55.809 37.239 24.941 1.00 54.03 725 GLU B N 1
ATOM 1945 C CA . GLU B 1 95 ? 55.067 38.481 25.041 1.00 53.52 725 GLU B CA 1
ATOM 1946 C C . GLU B 1 95 ? 55.523 39.210 26.293 1.00 52.48 725 GLU B C 1
ATOM 1947 O O . GLU B 1 95 ? 55.870 38.564 27.286 1.00 49.88 725 GLU B O 1
ATOM 1953 N N . HIS B 1 96 ? 55.535 40.542 26.239 1.00 53.82 726 HIS B N 1
ATOM 1954 C CA . HIS B 1 96 ? 55.765 41.389 27.425 1.00 54.06 726 HIS B CA 1
ATOM 1955 C C . HIS B 1 96 ? 54.507 41.539 28.268 1.00 52.08 726 HIS B C 1
ATOM 1956 O O . HIS B 1 96 ? 53.398 41.651 27.746 1.00 51.06 726 HIS B O 1
ATOM 1963 N N . ILE B 1 97 ? 54.697 41.560 29.579 1.00 50.96 727 ILE B N 1
ATOM 1964 C CA . ILE B 1 97 ? 53.599 41.670 30.519 1.00 50.36 727 ILE B CA 1
ATOM 1965 C C . ILE B 1 97 ? 54.122 42.295 31.791 1.00 50.24 727 ILE B C 1
ATOM 1966 O O . ILE B 1 97 ? 55.321 42.356 31.995 1.00 49.85 727 ILE B O 1
ATOM 1971 N N . GLN B 1 98 ? 53.210 42.741 32.643 1.00 53.09 728 GLN B N 1
ATOM 1972 C CA . GLN B 1 98 ? 53.558 43.332 33.932 1.00 55.39 728 GLN B CA 1
ATOM 1973 C C . GLN B 1 98 ? 53.121 42.469 35.111 1.00 53.86 728 GLN B C 1
ATOM 1974 O O . GLN B 1 98 ? 53.741 42.518 36.172 1.00 55.09 728 GLN B O 1
ATOM 1980 N N . TRP B 1 99 ? 52.056 41.687 34.934 1.00 50.38 729 TRP B N 1
ATOM 1981 C CA . TRP B 1 99 ? 51.406 41.034 36.059 1.00 48.81 729 TRP B CA 1
ATOM 1982 C C . TRP B 1 99 ? 51.123 39.562 35.787 1.00 45.85 729 TRP B C 1
ATOM 1983 O O . TRP B 1 99 ? 50.735 39.198 34.685 1.00 45.03 729 TRP B O 1
ATOM 1994 N N . GLY B 1 100 ? 51.322 38.732 36.807 1.00 43.79 730 GLY B N 1
ATOM 1995 C CA . GLY B 1 100 ? 50.836 37.369 36.806 1.00 43.53 730 GLY B CA 1
ATOM 1996 C C . GLY B 1 100 ? 50.080 36.989 38.077 1.00 44.21 730 GLY B C 1
ATOM 1997 O O . GLY B 1 100 ? 50.100 37.708 39.079 1.00 45.82 730 GLY B O 1
ATOM 1998 N N . TYR B 1 101 ? 49.416 35.835 38.032 1.00 44.50 731 TYR B N 1
ATOM 1999 C CA . TYR B 1 101 ? 48.661 35.307 39.181 1.00 43.03 731 TYR B CA 1
ATOM 2000 C C . TYR B 1 101 ? 49.12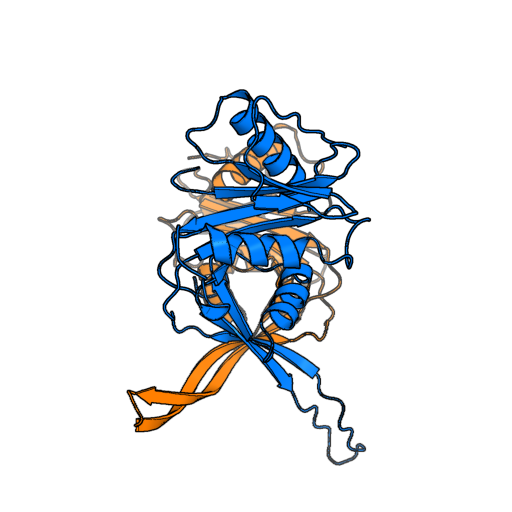8 33.900 39.496 1.00 40.48 731 TYR B C 1
ATOM 2001 O O . TYR B 1 101 ? 49.329 33.097 38.603 1.00 40.37 731 TYR B O 1
ATOM 2010 N N . ARG B 1 102 ? 49.324 33.621 40.775 1.00 41.46 732 ARG B N 1
ATOM 2011 C CA . ARG B 1 102 ? 49.888 32.352 41.196 1.00 41.32 732 ARG B CA 1
ATOM 2012 C C . ARG B 1 102 ? 48.866 31.244 41.255 1.00 39.77 732 ARG B C 1
ATOM 2013 O O . ARG B 1 102 ? 47.776 31.409 41.765 1.00 37.95 732 ARG B O 1
ATOM 2021 N N . VAL B 1 103 ? 49.266 30.104 40.718 1.00 40.87 733 VAL B N 1
ATOM 2022 C CA . VAL B 1 103 ? 48.465 28.908 40.711 1.00 39.75 733 VAL B CA 1
ATOM 2023 C C . VAL B 1 103 ? 49.222 27.881 41.541 1.00 40.26 733 VAL B C 1
ATOM 2024 O O . VAL B 1 103 ? 50.429 27.701 41.383 1.00 38.53 733 VAL B O 1
ATOM 2028 N N . ILE B 1 104 ? 48.509 27.228 42.447 1.00 40.71 734 ILE B N 1
ATOM 2029 C CA . ILE B 1 104 ? 49.125 26.267 43.316 1.00 42.32 734 ILE B CA 1
ATOM 2030 C C . ILE B 1 104 ? 48.145 25.149 43.689 1.00 42.79 734 ILE B C 1
ATOM 2031 O O . ILE B 1 104 ? 46.963 25.393 43.889 1.00 43.02 734 ILE B O 1
ATOM 2036 N N . GLU B 1 105 ? 48.666 23.918 43.738 1.00 44.16 735 GLU B N 1
ATOM 2037 C CA . GLU B 1 105 ? 47.909 22.731 44.111 1.00 42.21 735 GLU B CA 1
ATOM 2038 C C . GLU B 1 105 ? 47.693 22.671 45.608 1.00 40.76 735 GLU B C 1
ATOM 2039 O O . GLU B 1 105 ? 48.581 22.954 46.392 1.00 40.84 735 GLU B O 1
ATOM 2045 N N . GLU B 1 106 ? 46.478 22.315 45.983 1.00 40.58 736 GLU B N 1
ATOM 2046 C CA . GLU B 1 106 ? 46.086 22.218 47.360 1.00 40.68 736 GLU B CA 1
ATOM 2047 C C . GLU B 1 106 ? 45.192 20.988 47.504 1.00 41.10 736 GLU B C 1
ATOM 2048 O O . GLU B 1 106 ? 44.667 20.449 46.524 1.00 39.17 736 GLU B O 1
ATOM 2054 N N . LYS B 1 107 ? 45.012 20.582 48.747 1.00 42.01 737 LYS B N 1
ATOM 2055 C CA . LYS B 1 107 ? 44.125 19.523 49.108 1.00 43.73 737 LYS B CA 1
ATOM 2056 C C . LYS B 1 107 ? 43.104 20.181 50.002 1.00 41.93 737 LYS B C 1
ATOM 2057 O O . LYS B 1 107 ? 43.411 20.520 51.131 1.00 40.88 737 LYS B O 1
ATOM 2063 N N . LEU B 1 108 ? 41.891 20.360 49.493 1.00 41.95 738 LEU B N 1
ATOM 2064 C CA . LEU B 1 108 ? 40.864 21.119 50.192 1.00 40.58 738 LEU B CA 1
ATOM 2065 C C . LEU B 1 108 ? 40.050 20.241 51.091 1.00 39.80 738 LEU B C 1
ATOM 2066 O O . LEU B 1 108 ? 39.529 19.224 50.658 1.00 38.14 738 LEU B O 1
ATOM 2071 N N . PRO B 1 109 ? 39.900 20.652 52.349 1.00 40.34 739 PRO B N 1
ATOM 2072 C CA . PRO B 1 109 ? 38.928 19.959 53.195 1.00 39.49 739 PRO B CA 1
ATOM 2073 C C . PRO B 1 109 ? 37.572 19.936 52.510 1.00 40.23 739 PRO B C 1
ATOM 2074 O O . PRO B 1 109 ? 37.093 20.981 52.067 1.00 40.99 739 PRO B O 1
ATOM 2078 N N . VAL B 1 110 ? 36.981 18.749 52.401 1.00 41.79 740 VAL B N 1
ATOM 2079 C CA . VAL B 1 110 ? 35.610 18.593 51.916 1.00 41.50 740 VAL B CA 1
ATOM 2080 C C . VAL B 1 110 ? 34.860 17.536 52.716 1.00 43.66 740 VAL B C 1
ATOM 2081 O O . VAL B 1 110 ? 35.461 16.745 53.467 1.00 42.21 740 VAL B O 1
ATOM 2085 N N . ILE B 1 111 ? 33.542 17.539 52.547 1.00 43.20 741 ILE B N 1
ATOM 2086 C CA . ILE B 1 111 ? 32.698 16.485 53.074 1.00 45.18 741 ILE B CA 1
ATOM 2087 C C . ILE B 1 111 ? 32.331 15.553 51.937 1.00 44.95 741 ILE B C 1
ATOM 2088 O O . ILE B 1 111 ? 31.898 16.018 50.895 1.00 44.32 741 ILE B O 1
ATOM 2093 N N . ARG B 1 112 ? 32.497 14.249 52.121 1.00 47.90 742 ARG B N 1
ATOM 2094 C CA . ARG B 1 112 ? 31.955 13.290 51.162 1.00 50.03 742 ARG B CA 1
ATOM 2095 C C . ARG B 1 112 ? 30.682 12.756 51.709 1.00 53.00 742 ARG B C 1
ATOM 2096 O O . ARG B 1 112 ? 30.665 12.211 52.808 1.00 57.25 742 ARG B O 1
ATOM 2104 N N . SER B 1 113 ? 29.609 12.931 50.949 1.00 55.83 743 SER B N 1
ATOM 2105 C CA . SER B 1 113 ? 28.294 12.497 51.375 1.00 60.77 743 SER B CA 1
ATOM 2106 C C . SER B 1 113 ? 27.841 11.358 50.475 1.00 66.22 743 SER B C 1
ATOM 2107 O O . SER B 1 113 ? 27.845 11.478 49.246 1.00 66.92 743 SER B O 1
ATOM 2110 N N . GLU B 1 114 ? 27.487 10.239 51.099 1.00 75.15 744 GLU B N 1
ATOM 2111 C CA . GLU B 1 114 ? 27.034 9.051 50.383 1.00 80.66 744 GLU B CA 1
ATOM 2112 C C . GLU B 1 114 ? 25.685 8.627 50.965 1.00 83.82 744 GLU B C 1
ATOM 2113 O O . GLU B 1 114 ? 25.629 7.920 51.977 1.00 82.57 744 GLU B O 1
ATOM 2119 N N . GLU B 1 115 ? 24.611 9.077 50.312 1.00 87.09 745 GLU B N 1
ATOM 2120 C CA . GLU B 1 115 ? 23.230 8.912 50.788 1.00 90.89 745 GLU B CA 1
ATOM 2121 C C . GLU B 1 115 ? 23.112 8.900 52.321 1.00 90.51 745 GLU B C 1
ATOM 2122 O O . GLU B 1 115 ? 23.216 7.844 52.943 1.00 89.88 745 GLU B O 1
ATOM 2128 N N . GLU B 1 116 ? 22.911 10.083 52.909 1.00 91.30 746 GLU B N 1
ATOM 2129 C CA . GLU B 1 116 ? 22.817 10.274 54.376 1.00 93.26 746 GLU B CA 1
ATOM 2130 C C . GLU B 1 116 ? 24.184 10.212 55.078 1.00 89.31 746 GLU B C 1
ATOM 2131 O O . GLU B 1 116 ? 24.472 11.058 55.927 1.00 90.81 746 GLU B O 1
ATOM 2137 N N . LYS B 1 117 ? 25.008 9.220 54.730 1.00 83.62 747 LYS B N 1
ATOM 2138 C CA . LYS B 1 117 ? 26.298 8.989 55.387 1.00 78.88 747 LYS B CA 1
ATOM 2139 C C . LYS B 1 117 ? 27.376 9.994 54.944 1.00 74.67 747 LYS B C 1
ATOM 2140 O O . LYS B 1 117 ? 27.538 10.246 53.757 1.00 72.36 747 LYS B O 1
ATOM 2142 N N . VAL B 1 118 ? 28.120 10.543 55.905 1.00 73.42 748 VAL B N 1
ATOM 2143 C CA . VAL B 1 118 ? 29.119 11.595 55.638 1.00 71.87 748 VAL B CA 1
ATOM 2144 C C . VAL B 1 118 ? 30.519 11.225 56.110 1.00 69.96 748 VAL B C 1
ATOM 2145 O O . VAL B 1 118 ? 30.686 10.554 57.124 1.00 72.66 748 VAL B O 1
ATOM 2149 N N . ARG B 1 119 ? 31.529 11.688 55.389 1.00 67.23 749 ARG B N 1
ATOM 2150 C CA . ARG B 1 119 ? 32.900 11.587 55.875 1.00 64.65 749 ARG B CA 1
ATOM 2151 C C . ARG B 1 119 ? 33.703 12.815 55.437 1.00 59.72 749 ARG B C 1
ATOM 2152 O O . ARG B 1 119 ? 33.322 13.508 54.502 1.00 58.03 749 ARG B O 1
ATOM 2160 N N . PHE B 1 120 ? 34.789 13.097 56.141 1.00 56.73 750 PHE B N 1
ATOM 2161 C CA . PHE B 1 120 ? 35.600 14.272 55.878 1.00 53.17 750 PHE B CA 1
ATOM 2162 C C . PHE B 1 120 ? 36.799 13.816 55.100 1.00 52.65 750 PHE B C 1
ATOM 2163 O O . PHE B 1 120 ? 37.377 12.790 55.413 1.00 54.03 750 PHE B O 1
ATOM 2171 N N . GLU B 1 121 ? 37.138 14.551 54.046 1.00 52.11 751 GLU B N 1
ATOM 2172 C CA . GLU B 1 121 ? 38.186 14.137 53.120 1.00 51.79 751 GLU B CA 1
ATOM 2173 C C . GLU B 1 121 ? 38.870 15.361 52.563 1.00 47.05 751 GLU B C 1
ATOM 2174 O O . GLU B 1 121 ? 38.502 16.478 52.880 1.00 45.90 751 GLU B O 1
ATOM 2180 N N . ARG B 1 122 ? 39.851 15.137 51.707 1.00 45.88 752 ARG B N 1
ATOM 2181 C CA . ARG B 1 122 ? 40.564 16.202 51.051 1.00 45.87 752 ARG B CA 1
ATOM 2182 C C . ARG B 1 122 ? 40.498 16.033 49.533 1.00 43.85 752 ARG B C 1
ATOM 2183 O O . ARG B 1 122 ? 40.842 14.983 49.015 1.00 44.30 752 ARG B O 1
ATOM 2191 N N . GLN B 1 123 ? 40.074 17.082 48.833 1.00 41.16 753 GLN B N 1
ATOM 2192 C CA . GLN B 1 123 ? 39.974 17.075 47.386 1.00 38.62 753 GLN B CA 1
ATOM 2193 C C . GLN B 1 123 ? 41.109 17.899 46.778 1.00 38.38 753 GLN B C 1
ATOM 2194 O O . GLN B 1 123 ? 41.265 19.061 47.117 1.00 38.50 753 GLN B O 1
ATOM 2200 N N . LYS B 1 124 ? 41.885 17.292 45.882 1.00 39.24 754 LYS B N 1
ATOM 2201 C CA . LYS B 1 124 ? 42.894 18.003 45.117 1.00 41.81 754 LYS B CA 1
ATOM 2202 C C . LYS B 1 124 ? 42.228 19.070 44.260 1.00 41.31 754 LYS B C 1
ATOM 2203 O O . LYS B 1 124 ? 41.236 18.813 43.559 1.00 39.59 754 LYS B O 1
ATOM 2209 N N . ALA B 1 125 ? 42.802 20.261 44.298 1.00 39.51 755 ALA B N 1
ATOM 2210 C CA . ALA B 1 125 ? 42.330 21.332 43.486 1.00 38.38 755 ALA B CA 1
ATOM 2211 C C . ALA B 1 125 ? 43.493 22.209 43.203 1.00 38.78 755 ALA B C 1
ATOM 2212 O O . ALA B 1 125 ? 44.489 22.177 43.936 1.00 40.04 755 ALA B O 1
ATOM 2214 N N . TRP B 1 126 ? 43.373 22.977 42.128 1.00 38.24 756 TRP B N 1
ATOM 2215 C CA . TRP B 1 126 ? 44.382 23.933 41.744 1.00 38.38 756 TRP B CA 1
ATOM 2216 C C . TRP B 1 126 ? 43.812 25.314 42.009 1.00 39.43 756 TRP B C 1
ATOM 2217 O O . TRP B 1 126 ? 42.752 25.663 41.485 1.00 39.86 756 TRP B O 1
ATOM 2228 N N . CYS B 1 127 ? 44.520 26.084 42.831 1.00 39.12 757 CYS B N 1
ATOM 2229 C CA . CYS B 1 127 ? 44.056 27.377 43.308 1.00 40.66 757 CYS B CA 1
ATOM 2230 C C . CYS B 1 127 ? 44.768 28.569 42.661 1.00 40.95 757 CYS B C 1
ATOM 2231 O O . CYS B 1 127 ? 45.992 28.688 42.706 1.00 41.84 757 CYS B O 1
ATOM 2234 N N . CYS B 1 128 ? 43.995 29.464 42.058 1.00 39.49 758 CYS B N 1
ATOM 2235 C CA . CYS B 1 128 ? 44.569 30.680 41.538 1.00 38.62 758 CYS B CA 1
ATOM 2236 C C . CYS B 1 128 ? 44.301 31.875 42.453 1.00 38.37 758 CYS B C 1
ATOM 2237 O O . CYS B 1 128 ? 43.161 32.294 42.658 1.00 36.62 758 CYS B O 1
ATOM 2240 N N . SER B 1 129 ? 45.384 32.420 42.989 1.00 38.78 759 SER B N 1
ATOM 2241 C CA . SER B 1 129 ? 45.333 33.609 43.813 1.00 39.55 759 SER B CA 1
ATOM 2242 C C . SER B 1 129 ? 44.917 34.834 43.000 1.00 39.96 759 SER B C 1
ATOM 2243 O O . SER B 1 129 ? 45.243 34.960 41.828 1.00 39.62 759 SER B O 1
ATOM 2246 N N . THR B 1 130 ? 44.189 35.718 43.662 1.00 41.37 760 THR B N 1
ATOM 2247 C CA . THR B 1 130 ? 43.741 37.007 43.117 1.00 42.98 760 THR B CA 1
ATOM 2248 C C . THR B 1 130 ? 44.853 38.084 43.160 1.00 42.87 760 THR B C 1
ATOM 2249 O O . THR B 1 130 ? 44.797 39.076 42.441 1.00 42.92 760 THR B O 1
ATOM 2253 N N . LEU B 1 131 ? 45.870 37.864 43.983 1.00 41.91 761 LEU B N 1
ATOM 2254 C CA . LEU B 1 131 ? 46.968 38.811 44.122 1.00 42.61 761 LEU B CA 1
ATOM 2255 C C . LEU B 1 131 ? 47.767 38.924 42.840 1.00 41.72 761 LEU B C 1
ATOM 2256 O O . LEU B 1 131 ? 48.357 37.947 42.406 1.00 41.14 761 LEU B O 1
ATOM 2261 N N . PRO B 1 132 ? 47.796 40.119 42.229 1.00 43.86 762 PRO B N 1
ATOM 2262 C CA . PRO B 1 132 ? 48.715 40.289 41.116 1.00 43.90 762 PRO B CA 1
ATOM 2263 C C . PRO B 1 132 ? 50.140 40.314 41.634 1.00 44.38 762 PRO B C 1
ATOM 2264 O O . PRO B 1 132 ? 50.396 40.833 42.717 1.00 45.71 762 PRO B O 1
ATOM 2268 N N . GLU B 1 133 ? 51.041 39.710 40.884 1.00 44.91 763 GLU B N 1
ATOM 2269 C CA . GLU B 1 133 ? 52.457 39.773 41.182 1.00 48.45 763 GLU B CA 1
ATOM 2270 C C . GLU B 1 133 ? 53.180 40.199 39.905 1.00 48.22 763 GLU B C 1
ATOM 2271 O O . GLU B 1 133 ? 52.728 39.883 38.811 1.00 45.54 763 GLU B O 1
ATOM 2277 N N . PRO B 1 134 ? 54.289 40.936 40.035 1.00 52.70 764 PRO B N 1
ATOM 2278 C CA . PRO B 1 134 ? 54.984 41.413 38.840 1.00 52.58 764 PRO B CA 1
ATOM 2279 C C . PRO B 1 134 ? 55.557 40.271 38.033 1.00 51.44 764 PRO B C 1
ATOM 2280 O O . PRO B 1 134 ? 56.157 39.361 38.599 1.00 50.80 764 PRO B O 1
ATOM 2284 N N . ALA B 1 135 ? 55.340 40.321 36.726 1.00 51.33 765 ALA B N 1
ATOM 2285 C CA . ALA B 1 135 ? 55.928 39.382 35.788 1.00 50.79 765 ALA B CA 1
ATOM 2286 C C . ALA B 1 135 ? 56.278 40.150 34.532 1.00 52.59 765 ALA B C 1
ATOM 2287 O O . ALA B 1 135 ? 55.673 41.178 34.233 1.00 52.61 765 ALA B O 1
ATOM 2289 N N . ILE B 1 136 ? 57.250 39.631 33.800 1.00 53.97 766 ILE B N 1
ATOM 2290 C CA . ILE B 1 136 ? 57.846 40.313 32.660 1.00 54.48 766 ILE B CA 1
ATOM 2291 C C . ILE B 1 136 ? 57.476 39.613 31.358 1.00 53.78 766 ILE B C 1
ATOM 2292 O O . ILE B 1 136 ? 57.147 40.272 30.372 1.00 52.56 766 ILE B O 1
ATOM 2297 N N . CYS B 1 137 ? 57.555 38.276 31.369 1.00 52.45 767 CYS B N 1
ATOM 2298 C CA . CYS B 1 137 ? 57.450 37.452 30.167 1.00 49.93 767 CYS B CA 1
ATOM 2299 C C . CYS B 1 137 ? 56.226 36.542 30.209 1.00 50.95 767 CYS B C 1
ATOM 2300 O O . CYS B 1 137 ? 56.076 35.684 31.091 1.00 46.29 767 CYS B O 1
ATOM 2303 N N . GLY B 1 138 ? 55.339 36.765 29.245 1.00 55.20 768 GLY B N 1
ATOM 2304 C CA . GLY B 1 138 ? 54.107 35.996 29.101 1.00 53.27 768 GLY B CA 1
ATOM 2305 C C . GLY B 1 138 ? 54.289 34.988 27.981 1.00 49.94 768 GLY B C 1
ATOM 2306 O O . GLY B 1 138 ? 54.494 35.362 26.821 1.00 48.01 768 GLY B O 1
ATOM 2307 N N . ILE B 1 139 ? 54.232 33.711 28.342 1.00 46.63 769 ILE B N 1
ATOM 2308 C CA . ILE B 1 139 ? 54.237 32.641 27.364 1.00 43.66 769 ILE B CA 1
ATOM 2309 C C . ILE B 1 139 ? 52.823 32.631 26.806 1.00 41.90 769 ILE B C 1
ATOM 2310 O O . ILE B 1 139 ? 51.921 32.089 27.414 1.00 40.67 769 ILE B O 1
ATOM 2315 N N . SER B 1 140 ? 52.626 33.274 25.670 1.00 42.45 770 SER B N 1
ATOM 2316 C CA . SER B 1 140 ? 51.290 33.397 25.099 1.00 43.17 770 SER B CA 1
ATOM 2317 C C . SER B 1 140 ? 50.840 32.115 24.417 1.00 44.85 770 SER B C 1
ATOM 2318 O O . SER B 1 140 ? 49.659 31.785 24.447 1.00 46.06 770 SER B O 1
ATOM 2321 N N . ARG B 1 141 ? 51.774 31.446 23.739 1.00 47.59 771 ARG B N 1
ATOM 2322 C CA . ARG B 1 141 ? 51.608 30.050 23.315 1.00 48.26 771 ARG B CA 1
ATOM 2323 C C . ARG B 1 141 ? 52.876 29.245 23.591 1.00 45.65 771 ARG B C 1
ATOM 2324 O O . ARG B 1 141 ? 53.995 29.773 23.615 1.00 45.17 771 ARG B O 1
ATOM 2332 N N . ILE B 1 142 ? 52.680 27.959 23.811 1.00 42.68 772 ILE B N 1
ATOM 2333 C CA . ILE B 1 142 ? 53.774 27.017 23.854 1.00 41.57 772 ILE B CA 1
ATOM 2334 C C . ILE B 1 142 ? 53.196 25.682 23.414 1.00 41.18 772 ILE B C 1
ATOM 2335 O O . ILE B 1 142 ? 52.145 25.270 23.896 1.00 38.41 772 ILE B O 1
ATOM 2340 N N . TRP B 1 143 ? 53.882 25.034 22.477 1.00 42.12 773 TRP B N 1
ATOM 2341 C CA . TRP B 1 143 ? 53.342 23.876 21.776 1.00 43.06 773 TRP B CA 1
ATOM 2342 C C . TRP B 1 143 ? 54.474 23.024 21.246 1.00 43.95 773 TRP B C 1
ATOM 2343 O O . TRP B 1 143 ? 55.432 23.539 20.641 1.00 41.59 773 TRP B O 1
ATOM 2354 N N . VAL B 1 144 ? 54.356 21.719 21.477 1.00 44.52 774 VAL B N 1
ATOM 2355 C CA . VAL B 1 144 ? 55.204 20.745 20.819 1.00 43.00 774 VAL B CA 1
ATOM 2356 C C . VAL B 1 144 ? 54.282 19.744 20.130 1.00 44.63 774 VAL B C 1
ATOM 2357 O O . VAL B 1 144 ? 53.337 19.225 20.743 1.00 43.22 774 VAL B O 1
ATOM 2361 N N . PHE B 1 145 ? 54.552 19.515 18.843 1.00 46.56 775 PHE B N 1
ATOM 2362 C CA . PHE B 1 145 ? 53.925 18.450 18.047 1.00 47.37 775 PHE B CA 1
ATOM 2363 C C . PHE B 1 145 ? 53.746 17.170 18.869 1.00 45.99 775 PHE B C 1
ATOM 2364 O O . PHE B 1 145 ? 54.664 16.742 19.566 1.00 42.97 775 PHE B O 1
ATOM 2372 N N . SER B 1 146 ? 52.562 16.566 18.768 1.00 47.00 776 SER B N 1
ATOM 2373 C CA . SER B 1 146 ? 52.152 15.466 19.666 1.00 48.61 776 SER B CA 1
ATOM 2374 C C . SER B 1 146 ? 53.120 14.293 19.745 1.00 49.06 776 SER B C 1
ATOM 2375 O O . SER B 1 146 ? 53.341 13.743 20.820 1.00 45.98 776 SER B O 1
ATOM 2378 N N . MET B 1 147 ? 53.685 13.905 18.605 1.00 51.84 777 MET B N 1
ATOM 2379 C CA . MET B 1 147 ? 54.556 12.741 18.566 1.00 54.08 777 MET B CA 1
ATOM 2380 C C . MET B 1 147 ? 55.922 13.026 19.159 1.00 53.50 777 MET B C 1
ATOM 2381 O O . MET B 1 147 ? 56.687 12.100 19.397 1.00 55.21 777 MET B O 1
ATOM 2386 N N . MET B 1 148 ? 56.221 14.293 19.424 1.00 51.41 778 MET B N 1
ATOM 2387 C CA . MET B 1 148 ? 57.539 14.665 19.923 1.00 50.30 778 MET B CA 1
ATOM 2388 C C . MET B 1 148 ? 57.522 15.105 21.388 1.00 47.18 778 MET B C 1
ATOM 2389 O O . MET B 1 148 ? 58.534 15.609 21.904 1.00 48.65 778 MET B O 1
ATOM 2394 N N . ARG B 1 149 ? 56.397 14.889 22.070 1.00 43.36 779 ARG B N 1
ATOM 2395 C CA . ARG B 1 149 ? 56.263 15.330 23.450 1.00 40.97 779 ARG B CA 1
ATOM 2396 C C . ARG B 1 149 ? 57.072 14.477 24.385 1.00 39.63 779 ARG B C 1
ATOM 2397 O O . ARG B 1 149 ? 57.584 13.444 23.994 1.00 39.65 779 ARG B O 1
ATOM 2405 N N . ARG B 1 150 ? 57.252 14.958 25.608 1.00 39.95 780 ARG B N 1
ATOM 2406 C CA . ARG B 1 150 ? 58.042 14.250 26.631 1.00 40.56 780 ARG B CA 1
ATOM 2407 C C . ARG B 1 150 ? 59.476 13.940 26.216 1.00 40.28 780 ARG B C 1
ATOM 2408 O O . ARG B 1 150 ? 60.049 13.003 26.688 1.00 41.11 780 ARG B O 1
ATOM 2416 N N . LYS B 1 151 ? 60.050 14.773 25.362 1.00 42.19 781 LYS B N 1
ATOM 2417 C CA . LYS B 1 151 ? 61.452 14.696 24.984 1.00 41.53 781 LYS B CA 1
ATOM 2418 C C . LYS B 1 151 ? 62.194 15.997 25.332 1.00 40.02 781 LYS B C 1
ATOM 2419 O O . LYS B 1 151 ? 63.116 16.388 24.638 1.00 39.72 781 LYS B O 1
ATOM 2425 N N . LYS B 1 152 ? 61.755 16.668 26.389 1.00 38.79 782 LYS B N 1
ATOM 2426 C CA . LYS B 1 152 ? 62.283 17.966 26.823 1.00 38.95 782 LYS B CA 1
ATOM 2427 C C . LYS B 1 152 ? 62.364 19.105 25.775 1.00 38.59 782 LYS B C 1
ATOM 2428 O O . LYS B 1 152 ? 63.129 20.042 25.970 1.00 37.74 782 LYS B O 1
ATOM 2434 N N . ILE B 1 153 ? 61.585 19.055 24.692 1.00 37.78 783 ILE B N 1
ATOM 2435 C CA . ILE B 1 153 ? 61.544 20.184 23.745 1.00 38.08 783 ILE B CA 1
ATOM 2436 C C . ILE B 1 153 ? 60.919 21.478 24.337 1.00 40.35 783 ILE B C 1
ATOM 2437 O O . ILE B 1 153 ? 61.369 22.586 24.015 1.00 41.38 783 ILE B O 1
ATOM 2442 N N . ALA B 1 154 ? 59.860 21.367 25.144 1.00 39.27 784 ALA B N 1
ATOM 2443 C CA . ALA B 1 154 ? 59.257 22.576 25.708 1.00 38.54 784 ALA B CA 1
ATOM 2444 C C . ALA B 1 154 ? 60.157 23.188 26.763 1.00 38.31 784 ALA B C 1
ATOM 2445 O O . ALA B 1 154 ? 60.308 24.392 26.807 1.00 38.31 784 ALA B O 1
ATOM 2447 N N . SER B 1 155 ? 60.759 22.363 27.613 1.00 38.92 785 SER B N 1
ATOM 2448 C CA . SER B 1 155 ? 61.751 22.854 28.584 1.00 39.05 785 SER B CA 1
ATOM 2449 C C . SER B 1 155 ? 62.873 23.683 27.903 1.00 42.27 785 SER B C 1
ATOM 2450 O O . SER B 1 155 ? 63.250 24.760 28.374 1.00 43.93 785 SER B O 1
ATOM 2453 N N . ARG B 1 156 ? 63.388 23.182 26.784 1.00 42.97 786 ARG B N 1
ATOM 2454 C CA . ARG B 1 156 ? 64.485 23.840 26.098 1.00 43.04 786 ARG B CA 1
ATOM 2455 C C . ARG B 1 156 ? 64.049 25.143 25.451 1.00 43.26 786 ARG B C 1
ATOM 2456 O O . ARG B 1 156 ? 64.790 26.110 25.428 1.00 46.17 786 ARG B O 1
ATOM 2464 N N . MET B 1 157 ? 62.857 25.157 24.887 1.00 43.21 787 MET B N 1
ATOM 2465 C CA . MET B 1 157 ? 62.343 26.353 24.294 1.00 43.62 787 MET B CA 1
ATOM 2466 C C . MET B 1 157 ? 62.291 27.458 25.350 1.00 47.30 787 MET B C 1
ATOM 2467 O O . MET B 1 157 ? 62.650 28.616 25.078 1.00 50.00 787 MET B O 1
ATOM 2472 N N . ILE B 1 158 ? 61.874 27.091 26.559 1.00 46.46 788 ILE B N 1
ATOM 2473 C CA . ILE B 1 158 ? 61.832 28.021 27.663 1.00 46.79 788 ILE B CA 1
ATOM 2474 C C . ILE B 1 158 ? 63.237 28.455 28.091 1.00 47.82 788 ILE B C 1
ATOM 2475 O O . ILE B 1 158 ? 63.409 29.590 28.525 1.00 48.61 788 ILE B O 1
ATOM 2480 N N . GLU B 1 159 ? 64.233 27.586 27.959 1.00 48.58 789 GLU B N 1
ATOM 2481 C CA . GLU B 1 159 ? 65.635 27.983 28.230 1.00 50.76 789 GLU B CA 1
ATOM 2482 C C . GLU B 1 159 ? 66.152 29.000 27.227 1.00 49.64 789 GLU B C 1
ATOM 2483 O O . GLU B 1 159 ? 66.756 30.008 27.612 1.00 49.48 789 GLU B O 1
ATOM 2489 N N . CYS B 1 160 ? 65.933 28.734 25.941 1.00 50.92 790 CYS B N 1
ATOM 2490 C CA . CYS B 1 160 ? 66.304 29.691 24.900 1.00 52.15 790 CYS B CA 1
ATOM 2491 C C . CYS B 1 160 ? 65.603 31.022 25.177 1.00 52.60 790 CYS B C 1
ATOM 2492 O O . CYS B 1 160 ? 66.221 32.068 25.074 1.00 57.98 790 CYS B O 1
ATOM 2495 N N . LEU B 1 161 ? 64.332 30.971 25.581 1.00 51.34 791 LEU B N 1
ATOM 2496 C CA . LEU B 1 161 ? 63.553 32.178 25.903 1.00 48.84 791 LEU B CA 1
ATOM 2497 C C . LEU B 1 161 ? 64.136 33.027 27.039 1.00 48.20 791 LEU B C 1
ATOM 2498 O O . LEU B 1 161 ? 64.130 34.250 26.961 1.00 46.74 791 LEU B O 1
ATOM 2503 N N . ARG B 1 162 ? 64.629 32.380 28.086 1.00 47.49 792 ARG B N 1
ATOM 2504 C CA . ARG B 1 162 ? 65.082 33.084 29.280 1.00 48.36 792 ARG B CA 1
ATOM 2505 C C . ARG B 1 162 ? 66.335 33.928 29.033 1.00 51.16 792 ARG B C 1
ATOM 2506 O O . ARG B 1 162 ? 66.563 34.958 29.690 1.00 52.93 792 ARG B O 1
ATOM 2514 N N . SER B 1 163 ? 67.161 33.472 28.104 1.00 52.55 793 SER B N 1
ATOM 2515 C CA . SER B 1 163 ? 68.435 34.110 27.831 1.00 55.31 793 SER B CA 1
ATOM 2516 C C . SER B 1 163 ? 68.389 34.799 26.482 1.00 56.11 793 SER B C 1
ATOM 2517 O O . SER B 1 163 ? 69.432 35.099 25.910 1.00 57.44 793 SER B O 1
ATOM 2520 N N . ASN B 1 164 ? 67.181 35.024 25.968 1.00 55.46 794 ASN B N 1
ATOM 2521 C CA . ASN B 1 164 ? 66.977 35.779 24.729 1.00 55.62 794 ASN B CA 1
ATOM 2522 C C . ASN B 1 164 ? 65.724 36.660 24.752 1.00 55.69 794 ASN B C 1
ATOM 2523 O O . ASN B 1 164 ? 65.192 36.998 23.704 1.00 55.38 794 ASN B O 1
ATOM 2528 N N . PHE B 1 165 ? 65.231 37.022 25.927 1.00 56.20 795 PHE B N 1
ATOM 2529 C CA . PHE B 1 165 ? 64.045 37.854 25.982 1.00 57.00 795 PHE B CA 1
ATOM 2530 C C . PHE B 1 165 ? 64.436 39.313 26.215 1.00 59.47 795 PHE B C 1
ATOM 2531 O O . PHE B 1 165 ? 64.058 40.178 25.432 1.00 62.25 795 PHE B O 1
ATOM 2539 N N . ILE B 1 166 ? 65.179 39.569 27.294 1.00 59.70 796 ILE B N 1
ATOM 2540 C CA . ILE B 1 166 ? 65.732 40.891 27.604 1.00 59.64 796 ILE B CA 1
ATOM 2541 C C . ILE B 1 166 ? 67.239 40.777 27.412 1.00 58.48 796 ILE B C 1
ATOM 2542 O O . ILE B 1 166 ? 67.850 39.862 27.940 1.00 56.83 796 ILE B O 1
ATOM 2547 N N . TYR B 1 167 ? 67.833 41.705 26.668 1.00 58.73 797 TYR B N 1
ATOM 2548 C CA . TYR B 1 167 ? 69.272 41.690 26.420 1.00 57.38 797 TYR B CA 1
ATOM 2549 C C . TYR B 1 167 ? 70.099 41.729 27.717 1.00 57.69 797 TYR B C 1
ATOM 2550 O O . TYR B 1 167 ? 69.817 42.512 28.634 1.00 56.55 797 TYR B O 1
ATOM 2559 N N . GLY B 1 168 ? 71.125 40.879 27.766 1.00 55.74 798 GLY B N 1
ATOM 2560 C CA . GLY B 1 168 ? 72.073 40.867 28.870 1.00 56.30 798 GLY B CA 1
ATOM 2561 C C . GLY B 1 168 ? 71.480 40.416 30.179 1.00 54.75 798 GLY B C 1
ATOM 2562 O O . GLY B 1 168 ? 71.992 40.732 31.242 1.00 55.65 798 GLY B O 1
ATOM 2563 N N . SER B 1 169 ? 70.396 39.670 30.115 1.00 54.05 799 SER B N 1
ATOM 2564 C CA . SER B 1 169 ? 69.729 39.276 31.332 1.00 57.69 799 SER B CA 1
ATOM 2565 C C . SER B 1 169 ? 69.171 37.884 31.181 1.00 54.80 799 SER B C 1
ATOM 2566 O O . SER B 1 169 ? 68.818 37.473 30.098 1.00 53.95 799 SER B O 1
ATOM 2569 N N . TYR B 1 170 ? 69.123 37.155 32.282 1.00 58.33 800 TYR B N 1
ATOM 2570 C CA . TYR B 1 170 ? 68.638 35.786 32.288 1.00 59.79 800 TYR B CA 1
ATOM 2571 C C . TYR B 1 170 ? 67.382 35.707 33.159 1.00 60.59 800 TYR B C 1
ATOM 2572 O O . TYR B 1 170 ? 67.453 35.908 34.379 1.00 61.49 800 TYR B O 1
ATOM 2581 N N . LEU B 1 171 ? 66.234 35.421 32.537 1.00 58.19 801 LEU B N 1
ATOM 2582 C CA . LEU B 1 171 ? 64.948 35.425 33.255 1.00 55.21 801 LEU B CA 1
ATOM 2583 C C . LEU B 1 171 ? 64.930 34.431 34.384 1.00 52.39 801 LEU B C 1
ATOM 2584 O O . LEU B 1 171 ? 65.447 33.346 34.246 1.00 51.47 801 LEU B O 1
ATOM 2589 N N . SER B 1 172 ? 64.336 34.831 35.499 1.00 55.05 802 SER B N 1
ATOM 2590 C CA . SER B 1 172 ? 64.044 33.944 36.618 1.00 56.61 802 SER B CA 1
ATOM 2591 C C . SER B 1 172 ? 62.731 33.209 36.323 1.00 59.06 802 SER B C 1
ATOM 2592 O O . SER B 1 172 ? 61.884 33.730 35.595 1.00 54.82 802 SER B O 1
ATOM 2595 N N . LYS B 1 173 ? 62.554 32.013 36.889 1.00 62.43 803 LYS B N 1
ATOM 2596 C CA . LYS B 1 173 ? 61.302 31.264 36.723 1.00 65.05 803 LYS B CA 1
ATOM 2597 C C . LYS B 1 173 ? 60.147 32.091 37.261 1.00 66.85 803 LYS B C 1
ATOM 2598 O O . LYS B 1 173 ? 59.015 31.983 36.784 1.00 68.98 803 LYS B O 1
ATOM 2604 N N . GLU B 1 174 ? 60.455 32.929 38.248 1.00 67.44 804 GLU B N 1
ATOM 2605 C CA . GLU B 1 174 ? 59.463 33.769 38.916 1.00 66.19 804 GLU B CA 1
ATOM 2606 C C . GLU B 1 174 ? 59.004 34.950 38.060 1.00 60.08 804 GLU B C 1
ATOM 2607 O O . GLU B 1 174 ? 58.065 35.643 38.427 1.00 59.87 804 GLU B O 1
ATOM 2613 N N . GLU B 1 175 ? 59.692 35.205 36.956 1.00 56.38 805 GLU B N 1
ATOM 2614 C CA . GLU B 1 175 ? 59.395 36.341 36.095 1.00 55.70 805 GLU B CA 1
ATOM 2615 C C . GLU B 1 175 ? 58.653 35.891 34.839 1.00 54.96 805 GLU B C 1
ATOM 2616 O O . GLU B 1 175 ? 58.255 36.719 34.019 1.00 54.54 805 GLU B O 1
ATOM 2622 N N . ILE B 1 176 ? 58.472 34.575 34.708 1.00 54.11 806 ILE B N 1
ATOM 2623 C CA . ILE B 1 176 ? 57.734 33.962 33.609 1.00 53.60 806 ILE B CA 1
ATOM 2624 C C . ILE B 1 176 ? 56.327 33.631 34.090 1.00 49.66 806 ILE B C 1
ATOM 2625 O O . ILE B 1 176 ? 56.148 33.121 35.192 1.00 47.70 806 ILE B O 1
ATOM 2630 N N . ALA B 1 177 ? 55.341 33.890 33.245 1.00 46.52 807 ALA B N 1
ATOM 2631 C CA . ALA B 1 177 ? 53.979 33.469 33.512 1.00 45.20 807 ALA B CA 1
ATOM 2632 C C . ALA B 1 177 ? 53.393 32.868 32.249 1.00 44.58 807 ALA B C 1
ATOM 2633 O O . ALA B 1 177 ? 53.831 33.199 31.147 1.00 44.84 807 ALA B O 1
ATOM 2635 N N . PHE B 1 178 ? 52.401 31.994 32.410 1.00 43.24 808 PHE B N 1
ATOM 2636 C CA . PHE B 1 178 ? 51.808 31.262 31.281 1.00 42.20 808 PHE B CA 1
ATOM 2637 C C . PHE B 1 178 ? 50.372 31.704 30.971 1.00 41.06 808 PHE B C 1
ATOM 2638 O O . PHE B 1 178 ? 49.521 31.717 31.841 1.00 40.62 808 PHE B O 1
ATOM 2646 N N . SER B 1 179 ? 50.109 32.034 29.715 1.00 40.60 809 SER B N 1
ATOM 2647 C CA . SER B 1 179 ? 48.774 32.414 29.275 1.00 40.96 809 SER B CA 1
ATOM 2648 C C . SER B 1 179 ? 47.783 31.255 29.331 1.00 41.63 809 SER B C 1
ATOM 2649 O O . SER B 1 179 ? 48.111 30.135 28.942 1.00 43.65 809 SER B O 1
ATOM 2652 N N . ASP B 1 180 ? 46.563 31.535 29.794 1.00 44.64 810 ASP B N 1
ATOM 2653 C CA . ASP B 1 180 ? 45.458 30.535 29.867 1.00 45.16 810 ASP B CA 1
ATOM 2654 C C . ASP B 1 180 ? 45.939 29.088 29.770 1.00 43.74 810 ASP B C 1
ATOM 2655 O O . ASP B 1 180 ? 45.888 28.496 28.697 1.00 41.32 810 ASP B O 1
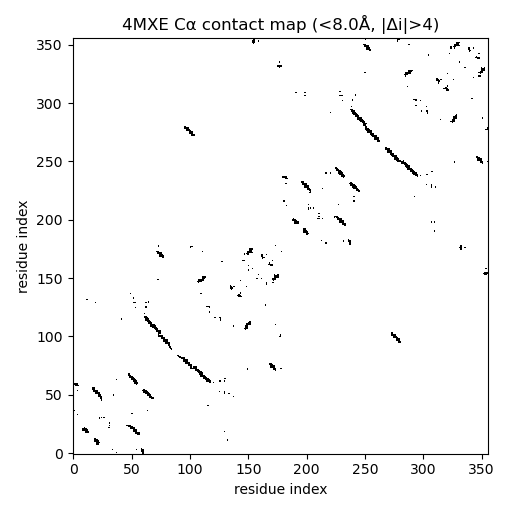ATOM 2660 N N . PRO B 1 181 ? 46.434 28.528 30.887 1.00 42.55 811 PRO B N 1
ATOM 2661 C CA . PRO B 1 181 ? 47.000 27.203 30.778 1.00 41.72 811 PRO B CA 1
ATOM 2662 C C . PRO B 1 181 ? 45.939 26.155 30.478 1.00 40.69 811 PRO B C 1
ATOM 2663 O O . PRO B 1 181 ? 44.799 26.301 30.905 1.00 40.94 811 PRO B O 1
ATOM 2667 N N . THR B 1 182 ? 46.339 25.134 29.724 1.00 39.31 812 THR B N 1
ATOM 2668 C CA . THR B 1 182 ? 45.542 23.954 29.475 1.00 38.67 812 THR B CA 1
ATOM 2669 C C . THR B 1 182 ? 45.955 22.950 30.510 1.00 38.88 812 THR B C 1
ATOM 2670 O O . THR B 1 182 ? 46.874 23.231 31.281 1.00 40.74 812 THR B O 1
ATOM 2674 N N . PRO B 1 183 ? 45.282 21.789 30.551 1.00 38.54 813 PRO B N 1
ATOM 2675 C CA . PRO B 1 183 ? 45.716 20.788 31.516 1.00 40.15 813 PRO B CA 1
ATOM 2676 C C . PRO B 1 183 ? 47.145 20.303 31.260 1.00 41.74 813 PRO B C 1
ATOM 2677 O O . PRO B 1 183 ? 47.876 20.035 32.203 1.00 40.62 813 PRO B O 1
ATOM 2681 N N . ASP B 1 184 ? 47.519 20.169 29.990 1.00 44.63 814 ASP B N 1
ATOM 2682 C CA . ASP B 1 184 ? 48.890 19.809 29.629 1.00 44.50 814 ASP B CA 1
ATOM 2683 C C . ASP B 1 184 ? 49.874 20.837 30.146 1.00 45.16 814 ASP B C 1
ATOM 2684 O O . ASP B 1 184 ? 50.858 20.478 30.786 1.00 48.58 814 ASP B O 1
ATOM 2689 N N . GLY B 1 185 ? 49.598 22.111 29.857 1.00 44.89 815 GLY B N 1
ATOM 2690 C CA . GLY B 1 185 ? 50.445 23.227 30.282 1.00 42.26 815 GLY B CA 1
ATOM 2691 C C . GLY B 1 185 ? 50.560 23.311 31.786 1.00 40.29 815 GLY B C 1
ATOM 2692 O O . GLY B 1 185 ? 51.598 23.687 32.325 1.00 38.62 815 GLY B O 1
ATOM 2693 N N . LYS B 1 186 ? 49.487 22.959 32.475 1.00 39.07 816 LYS B N 1
ATOM 2694 C CA . LYS B 1 186 ? 49.531 22.936 33.923 1.00 39.18 816 LYS B CA 1
ATOM 2695 C C . LYS B 1 186 ? 50.496 21.858 34.368 1.00 38.94 816 LYS B C 1
ATOM 2696 O O . LYS B 1 186 ? 51.341 22.105 35.199 1.00 39.20 816 LYS B O 1
ATOM 2702 N N . LEU B 1 187 ? 50.386 20.661 33.815 1.00 39.85 817 LEU B N 1
ATOM 2703 C CA . LEU B 1 187 ? 51.279 19.570 34.243 1.00 41.60 817 LEU B CA 1
ATOM 2704 C C . LEU B 1 187 ? 52.752 19.863 33.922 1.00 40.69 817 LEU B C 1
ATOM 2705 O O . LEU B 1 187 ? 53.637 19.553 34.706 1.00 42.27 817 LEU B O 1
ATOM 2710 N N . PHE B 1 188 ? 52.994 20.497 32.788 1.00 40.01 818 PHE B N 1
ATOM 2711 C CA . PHE B 1 188 ? 54.330 20.963 32.431 1.00 40.71 818 PHE B CA 1
ATOM 2712 C C . PHE B 1 188 ? 54.904 22.042 33.379 1.00 40.21 818 PHE B C 1
ATOM 2713 O O . PHE B 1 188 ? 56.013 21.905 33.880 1.00 41.44 818 PHE B O 1
ATOM 2721 N N . ALA B 1 189 ? 54.137 23.092 33.639 1.00 40.58 819 ALA B N 1
ATOM 2722 C CA . ALA B 1 189 ? 54.625 24.258 34.375 1.00 40.80 819 ALA B CA 1
ATOM 2723 C C . ALA B 1 189 ? 54.964 23.960 35.815 1.00 42.89 819 ALA B C 1
ATOM 2724 O O . ALA B 1 189 ? 55.943 24.484 36.331 1.00 47.16 819 ALA B O 1
ATOM 2726 N N . THR B 1 190 ? 54.136 23.151 36.468 1.00 44.13 820 THR B N 1
ATOM 2727 C CA . THR B 1 190 ? 54.369 22.720 37.841 1.00 47.21 820 THR B CA 1
ATOM 2728 C C . THR B 1 190 ? 55.732 22.050 37.950 1.00 50.07 820 THR B C 1
ATOM 2729 O O . THR B 1 190 ? 56.484 22.313 38.882 1.00 54.52 820 THR B O 1
ATOM 2733 N N . GLN B 1 191 ? 56.039 21.178 36.996 1.00 51.80 821 GLN B N 1
ATOM 2734 C CA . GLN B 1 191 ? 57.299 20.451 37.021 1.00 56.77 821 GLN B CA 1
ATOM 2735 C C . GLN B 1 191 ? 58.425 21.362 36.575 1.00 56.31 821 GLN B C 1
ATOM 2736 O O . GLN B 1 191 ? 59.467 21.418 37.214 1.00 56.03 821 GLN B O 1
ATOM 2742 N N . TYR B 1 192 ? 58.219 22.083 35.478 1.00 56.45 822 TYR B N 1
ATOM 2743 C CA . TYR B 1 192 ? 59.262 22.964 34.975 1.00 56.89 822 TYR B CA 1
ATOM 2744 C C . TYR B 1 192 ? 59.641 24.049 35.964 1.00 59.10 822 TYR B C 1
ATOM 2745 O O . TYR B 1 192 ? 60.786 24.469 35.990 1.00 63.62 822 TYR B O 1
ATOM 2754 N N . CYS B 1 193 ? 58.689 24.531 36.753 1.00 61.33 823 CYS B N 1
ATOM 2755 C CA . CYS B 1 193 ? 58.974 25.651 37.644 1.00 63.60 823 CYS B CA 1
ATOM 2756 C C . CYS B 1 193 ? 59.618 25.212 38.951 1.00 64.79 823 CYS B C 1
ATOM 2757 O O . CYS B 1 193 ? 60.166 26.039 39.666 1.00 68.14 823 CYS B O 1
ATOM 2760 N N . GLY B 1 194 ? 59.544 23.920 39.265 1.00 67.48 824 GLY B N 1
ATOM 2761 C CA . GLY B 1 194 ? 60.295 23.345 40.390 1.00 70.31 824 GLY B CA 1
ATOM 2762 C C . GLY B 1 194 ? 59.625 23.366 41.760 1.00 73.47 824 GLY B C 1
ATOM 2763 O O . GLY B 1 194 ? 59.851 22.476 42.594 1.00 74.28 824 GLY B O 1
ATOM 2764 N N . THR B 1 195 ? 58.791 24.374 41.993 1.00 71.02 825 THR B N 1
ATOM 2765 C CA . THR B 1 195 ? 58.228 24.635 43.316 1.00 66.53 825 THR B CA 1
ATOM 2766 C C . THR B 1 195 ? 56.854 24.014 43.547 1.00 62.49 825 THR B C 1
ATOM 2767 O O . THR B 1 195 ? 56.372 23.985 44.669 1.00 64.21 825 THR B O 1
ATOM 2771 N N . GLY B 1 196 ? 56.223 23.521 42.491 1.00 59.76 826 GLY B N 1
ATOM 2772 C CA . GLY B 1 196 ? 54.820 23.117 42.562 1.00 58.79 826 GLY B CA 1
ATOM 2773 C C . GLY B 1 196 ? 53.868 24.287 42.319 1.00 56.24 826 GLY B C 1
ATOM 2774 O O . GLY B 1 196 ? 52.640 24.157 42.496 1.00 56.29 826 GLY B O 1
ATOM 2775 N N . GLN B 1 197 ? 54.446 25.423 41.922 1.00 50.62 827 GLN B N 1
ATOM 2776 C CA . GLN B 1 197 ? 53.738 26.683 41.780 1.00 48.40 827 GLN B CA 1
ATOM 2777 C C . GLN B 1 197 ? 54.175 27.334 40.501 1.00 45.52 827 GLN B C 1
ATOM 2778 O O . GLN B 1 197 ? 55.289 27.096 40.034 1.00 50.47 827 GLN B O 1
ATOM 2784 N N . PHE B 1 198 ? 53.301 28.156 39.942 1.00 40.78 828 PHE B N 1
ATOM 2785 C CA . PHE B 1 198 ? 53.624 28.929 38.769 1.00 38.79 828 PHE B CA 1
ATOM 2786 C C . PHE B 1 198 ? 52.651 30.076 38.572 1.00 40.48 828 PHE B C 1
ATOM 2787 O O . PHE B 1 198 ? 51.583 30.131 39.209 1.00 38.62 828 PHE B O 1
ATOM 2795 N N . LEU B 1 199 ? 53.053 31.007 37.708 1.00 40.19 829 LEU B N 1
ATOM 2796 C CA . LEU B 1 199 ? 52.257 32.178 37.434 1.00 40.66 829 LEU B CA 1
ATOM 2797 C C . LEU B 1 199 ? 51.542 32.071 36.096 1.00 39.25 829 LEU B C 1
ATOM 2798 O O . LEU B 1 199 ? 52.075 31.502 35.142 1.00 35.82 829 LEU B O 1
ATOM 2803 N N . VAL B 1 200 ? 50.339 32.650 36.043 1.00 39.28 830 VAL B N 1
ATOM 2804 C CA . VAL B 1 200 ? 49.524 32.675 34.825 1.00 38.99 830 VAL B CA 1
ATOM 2805 C C . VAL B 1 200 ? 48.907 34.036 34.569 1.00 38.90 830 VAL B C 1
ATOM 2806 O O . VAL B 1 200 ? 48.958 34.910 35.416 1.00 40.89 830 VAL B O 1
ATOM 2810 N N . TYR B 1 201 ? 48.309 34.177 33.395 1.00 38.51 831 TYR B N 1
ATOM 2811 C CA . TYR B 1 201 ? 47.528 35.331 33.026 1.00 39.16 831 TYR B CA 1
ATOM 2812 C C . TYR B 1 201 ? 46.599 34.951 31.853 1.00 40.81 831 TYR B C 1
ATOM 2813 O O . TYR B 1 201 ? 46.698 33.837 31.296 1.00 37.55 831 TYR B O 1
ATOM 2822 N N . ASN B 1 202 ? 45.706 35.878 31.482 1.00 41.36 832 ASN B N 1
ATOM 2823 C CA . ASN B 1 202 ? 44.574 35.571 30.612 1.00 41.11 832 ASN B CA 1
ATOM 2824 C C . ASN B 1 202 ? 43.842 34.357 31.147 1.00 40.03 832 ASN B C 1
ATOM 2825 O O . ASN B 1 202 ? 43.452 33.457 30.405 1.00 39.94 832 ASN B O 1
ATOM 2830 N N . PHE B 1 203 ? 43.655 34.363 32.460 1.00 38.20 833 PHE B N 1
ATOM 2831 C CA . PHE B 1 203 ? 43.018 33.289 33.176 1.00 36.08 833 PHE B CA 1
ATOM 2832 C C . PHE B 1 203 ? 41.920 33.900 34.071 1.00 37.76 833 PHE B C 1
ATOM 2833 O O . PHE B 1 203 ? 41.583 35.099 33.965 1.00 36.75 833 PHE B O 1
ATOM 2841 N N . ILE B 1 204 ? 41.371 33.077 34.958 1.00 37.83 834 ILE B N 1
ATOM 2842 C CA . ILE B 1 204 ? 40.144 33.389 35.666 1.00 38.72 834 ILE B CA 1
ATOM 2843 C C . ILE B 1 204 ? 40.207 34.647 36.565 1.00 40.94 834 ILE B C 1
ATOM 2844 O O . ILE B 1 204 ? 39.175 35.132 37.036 1.00 41.68 834 ILE B O 1
ATOM 2849 N N . ASN B 1 205 ? 41.408 35.163 36.814 1.00 41.02 835 ASN B N 1
ATOM 2850 C CA . ASN B 1 205 ? 41.581 36.419 37.558 1.00 40.04 835 ASN B CA 1
ATOM 2851 C C . ASN B 1 205 ? 42.228 37.511 36.742 1.00 38.91 835 ASN B C 1
ATOM 2852 O O . ASN B 1 205 ? 42.542 38.544 37.286 1.00 42.62 835 ASN B O 1
ATOM 2857 N N . GLY B 1 206 ? 42.427 37.278 35.449 1.00 38.21 836 GLY B N 1
ATOM 2858 C CA . GLY B 1 206 ? 43.112 38.214 34.563 1.00 38.03 836 GLY B CA 1
ATOM 2859 C C . GLY B 1 206 ? 44.386 37.626 33.985 1.00 37.14 836 GLY B C 1
ATOM 2860 O O . GLY B 1 206 ? 44.753 36.490 34.305 1.00 37.79 836 GLY B O 1
#

Secondary structure (DSSP, 8-state):
--B---TT--EEEE-SSEEEEEE-TTS-HHHHHHHHHHHHHHT---TT-EEEEEEETT-BEEEEEEEEE-SEEEEEEEEEEE----TTSPP--PEEEEEEEEEEEEE-SEEEEEEEE-GGG-SSSHHHHHHHHHHHHSSTT----TTSEEEES--HHHHHHHHHHHSTTEEEEESSTT-/--BPPPSS-EEEEEETTEEEEEE-TTS-HHHHHHHHHHHHHHT---EEEEEEEETTSBEEEEEEEEE-SEEEEEEEEEEEEEEEETTEEEEEEEEEEEEEEEEEE--EEEEEEEE-GGGTTSSHHHHHHHHHHTSSSTT----GGGEEEES--HHHHHHHHHHHSSSEEEEESSTT-

Nearest PDB structures (foldseek):
  4mxe-assembly1_B  TM=1.006E+00  e=9.475E-38  Homo sapiens
  4mxe-assembly1_A  TM=9.359E-01  e=1.177E-32  Homo sapiens
  5n1u-assembly2_B  TM=8.696E-01  e=7.535E-23  Xenopus laevis
  5n1w-assembly1_A  TM=8.706E-01  e=1.816E-22  Xenopus laevis
  5n22-assembly1_A  TM=8.636E-01  e=1.071E-22  Xenopus laevis

InterPro domains:
  IPR028005 N-acetyltransferase ESCO, zinc-finger [PF13878] (604-643)
  IPR028009 N-acetyltransferase ESCO, acetyl-transferase domain [PF13880] (763-831)

GO terms:
  GO:0042802 identical protein binding (F, IPI)
  GO:0061733 protein-lysine-acetyltransferase activity (F, IDA)
  GO:0008080 N-acetyltransferase activity (F, IDA)
  GO:0000785 chromatin (C, IDA)
  GO:0008270 zinc ion binding (F, IDA)
  GO:0018394 peptidyl-lysine acetylation (P, IDA)
  GO:0061733 protein-lysine-acetyltransferase activity (F, EXP)
  GO:0005634 nucleus (C, EXP)
  GO:0034421 post-translational protein acetylation (P, IMP)
  GO:0006275 regulation of DNA replication (P, IMP)
  GO:0008080 N-acetyltransferase activity (F, TAS)
  GO:0005654 nucleoplasm (C, TAS)
  GO:0007062 sister chromatid cohesion (P, TAS)
  GO:0005694 chromosome (C, IDA)
  GO:0016407 acetyltransferase activity (F, IDA)

Radius of gyration: 23.47 Å; Cα contacts (8 Å, |Δi|>4): 703; chains: 2; bounding box: 64×40×60 Å

Organism: Homo sapiens (NCBI:txid9606)